Protein AF-A0A3P7XG92-F1 (afdb_monomer)

Organism: NCBI:txid31246

Secondary structure (DSSP, 8-state):
----SSTTSSSS--EE-TTSEEEETTEEEE-S----TT--EEEEEETTTTEEEEEETTEEEEEEEEPPHHHHTSPP------SS------SSSS--SSPPPTT---GGGS---PPBTTB-SEEEE-SSHHHHHHHHHHHHHHGGG--TT---EEEE-TTS-HHHHHHHHHT--SEEEE-HHHHHHHHHTTSS--TT--EEEESSHHHHHHTT-HHHHHHHHHHS-SB-TTS-B-EEEE--S-TT-HHHHHHHHHT--

Sequence (257 aa):
MNASHDVGTDSESFGFGGTGKMSHRRQFDSYGEAFGKGDTIGCFLDLDNGSISWSKNGKMFGKAYDIPAPLRSKGLFPSVCLKNAELRFNFGDSAFDFPPPNGWIATSSGSVYKSKPNAPLALIIEPSRELAEQTYEQIKKFKRYLKDPCPRECLLIGGANSKQQMDELHSGVDIVVATPGRLDDLISTQSLLLSNCRFFVLDECDGLLSAGYGDMVSRIHKQIPKATADGNRLQMIVCSATLHSMDVKRLAVSQAL

InterPro domains:
  IPR001870 B30.2/SPRY domain [PS50188] (1-96)
  IPR003877 SPRY domain [PF00622] (6-92)
  IPR003877 SPRY domain [SM00449] (1-95)
  IPR011545 DEAD/DEAH-box helicase domain [PF00270] (115-249)
  IPR013320 Concanavalin A-like lectin/glucanase domain superfamily [SSF49899] (7-105)
  IPR014001 Helicase superfamily 1/2, ATP-binding domain [PS51192] (116-257)
  IPR014001 Helicase superfamily 1/2, ATP-binding domain [SM00487] (60-254)
  IPR027417 P-loop containing nucleoside triphosphate hydrolase [G3DSA:3.40.50.300] (116-256)
  IPR027417 P-loop containing nucleoside triphosphate hydrolase [SSF52540] (115-245)
  IPR043136 B30.2/SPRY domain superfamily [G3DSA:2.60.120.920] (1-115)

Nearest PDB structures (foldseek):
  8tbx-assembly1_A  TM=9.717E-01  e=2.104E-17  Homo sapiens
  5gvr-assembly1_A  TM=9.116E-01  e=2.796E-12  Homo sapiens
  5gvs-assembly4_D  TM=8.486E-01  e=1.522E-11  Homo sapiens
  6l5m-assembly4_D  TM=8.190E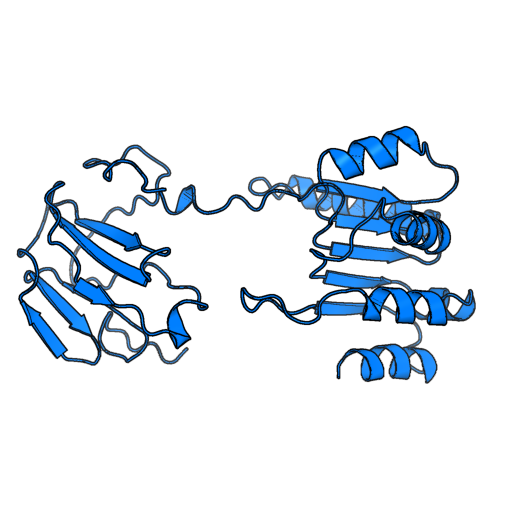-01  e=8.992E-10  Homo sapiens
  4w7s-assembly1_A  TM=8.682E-01  e=2.207E-08  Saccharomyces cerevisiae S288C

Structure (mmCIF, N/CA/C/O backbone):
data_AF-A0A3P7XG92-F1
#
_entry.id   AF-A0A3P7XG92-F1
#
loop_
_atom_site.group_PDB
_atom_site.id
_atom_site.type_symbol
_atom_site.label_atom_id
_atom_site.label_alt_id
_atom_site.label_comp_id
_atom_site.label_asym_id
_atom_site.label_entity_id
_atom_site.label_seq_id
_atom_site.pdbx_PDB_ins_code
_atom_site.Cartn_x
_atom_site.Cartn_y
_atom_site.Cartn_z
_atom_site.occupancy
_atom_site.B_iso_or_equiv
_atom_site.auth_seq_id
_atom_site.auth_comp_id
_atom_site.auth_asym_id
_atom_site.auth_atom_id
_atom_site.pdbx_PDB_model_num
ATOM 1 N N . MET A 1 1 ? 21.224 -10.433 0.009 1.00 37.56 1 MET A N 1
ATOM 2 C CA . MET A 1 1 ? 21.509 -10.208 -1.423 1.00 37.56 1 MET A CA 1
ATOM 3 C C . MET A 1 1 ? 22.942 -10.638 -1.681 1.00 37.56 1 MET A C 1
ATOM 5 O O . MET A 1 1 ? 23.840 -9.984 -1.175 1.00 37.56 1 MET A O 1
ATOM 9 N N . ASN A 1 2 ? 23.151 -11.744 -2.399 1.00 38.41 2 ASN A N 1
ATOM 10 C CA . ASN A 1 2 ? 24.471 -12.195 -2.864 1.00 38.41 2 ASN A CA 1
ATOM 11 C C . ASN A 1 2 ? 24.681 -11.726 -4.314 1.00 38.41 2 ASN A C 1
ATOM 13 O O . ASN A 1 2 ? 24.854 -12.545 -5.209 1.00 38.41 2 ASN A O 1
ATOM 17 N N . ALA A 1 3 ? 24.590 -10.419 -4.562 1.00 40.97 3 ALA A N 1
ATOM 18 C CA . ALA A 1 3 ? 24.830 -9.880 -5.896 1.00 40.97 3 ALA A CA 1
ATOM 19 C C . ALA A 1 3 ? 26.346 -9.767 -6.113 1.00 40.97 3 ALA A C 1
ATOM 21 O O . ALA A 1 3 ? 26.999 -8.911 -5.515 1.00 40.97 3 ALA A O 1
ATOM 22 N N . SER A 1 4 ? 26.921 -10.647 -6.937 1.00 49.28 4 SER A N 1
ATOM 23 C CA . SER A 1 4 ? 28.237 -10.392 -7.528 1.00 49.28 4 SER A CA 1
ATOM 24 C C . SER A 1 4 ? 28.135 -9.176 -8.447 1.00 49.28 4 SER A C 1
ATOM 26 O O . SER A 1 4 ? 27.092 -8.951 -9.054 1.00 49.28 4 SER A O 1
ATOM 28 N N . HIS A 1 5 ? 29.208 -8.397 -8.576 1.00 54.66 5 HIS A N 1
ATOM 29 C CA . HIS A 1 5 ? 29.274 -7.145 -9.349 1.00 54.66 5 HIS A CA 1
ATOM 30 C C . HIS A 1 5 ? 29.021 -7.278 -10.876 1.00 54.66 5 HIS A C 1
ATOM 32 O O . HIS A 1 5 ? 29.242 -6.324 -11.620 1.00 54.66 5 HIS A O 1
ATOM 38 N N . ASP A 1 6 ? 28.514 -8.422 -11.343 1.00 67.00 6 ASP A N 1
ATOM 39 C CA . ASP A 1 6 ? 28.297 -8.747 -12.748 1.00 67.00 6 ASP A CA 1
ATOM 40 C C . ASP A 1 6 ? 26.817 -9.077 -13.020 1.00 67.00 6 ASP A C 1
ATOM 42 O O . ASP A 1 6 ? 26.306 -10.133 -12.632 1.00 67.00 6 ASP A O 1
ATOM 46 N N . VAL A 1 7 ? 26.123 -8.185 -13.733 1.00 76.69 7 VAL A N 1
ATOM 47 C CA . VAL A 1 7 ? 24.720 -8.372 -14.146 1.00 76.69 7 VAL A CA 1
ATOM 48 C C . VAL A 1 7 ? 24.593 -9.589 -15.076 1.00 76.69 7 VAL A C 1
ATOM 50 O O . VAL A 1 7 ? 25.359 -9.753 -16.027 1.00 76.69 7 VAL A O 1
ATOM 53 N N . GLY A 1 8 ? 23.611 -10.452 -14.809 1.00 76.31 8 GLY A N 1
ATOM 54 C CA . GLY A 1 8 ? 23.339 -11.655 -15.599 1.00 76.31 8 GLY A CA 1
ATOM 55 C C . GLY A 1 8 ? 24.261 -12.841 -15.298 1.00 76.31 8 GLY A C 1
ATOM 56 O O . GLY A 1 8 ? 24.344 -13.773 -16.093 1.00 76.31 8 GLY A O 1
ATOM 57 N N . THR A 1 9 ? 24.998 -12.842 -14.184 1.00 80.44 9 THR A N 1
ATOM 58 C CA . THR A 1 9 ? 25.950 -13.931 -13.880 1.00 80.44 9 THR A CA 1
ATOM 59 C C . THR A 1 9 ? 25.488 -14.923 -12.818 1.00 80.44 9 THR A C 1
ATOM 61 O O . THR A 1 9 ? 26.072 -16.002 -12.716 1.00 80.44 9 THR A O 1
ATOM 64 N N . ASP A 1 10 ? 24.421 -14.621 -12.083 1.00 84.81 10 ASP A N 1
ATOM 65 C CA . ASP A 1 10 ? 23.821 -15.517 -11.093 1.00 84.81 10 ASP A CA 1
ATOM 66 C C . ASP A 1 10 ? 22.467 -16.083 -11.570 1.00 84.81 10 ASP A C 1
ATOM 68 O O . ASP A 1 10 ? 22.076 -15.936 -12.732 1.00 84.81 10 ASP A O 1
ATOM 72 N N . SER A 1 11 ? 21.777 -16.816 -10.691 1.00 84.50 11 SER A N 1
ATOM 73 C CA . SER A 1 11 ? 20.490 -17.455 -10.988 1.00 84.50 11 SER A CA 1
ATOM 74 C C . SER A 1 11 ? 19.271 -16.537 -10.874 1.00 84.50 11 SER A C 1
ATOM 76 O O . SER A 1 11 ? 18.182 -16.966 -11.253 1.00 84.50 11 SER A O 1
ATOM 78 N N . GLU A 1 12 ? 19.429 -15.325 -10.342 1.00 86.88 12 GLU A N 1
ATOM 79 C CA . GLU A 1 12 ? 18.366 -14.333 -10.130 1.00 86.88 12 GLU A CA 1
ATOM 80 C C . GLU A 1 12 ? 18.543 -13.074 -11.006 1.00 86.88 12 GLU A C 1
ATOM 82 O O . GLU A 1 12 ? 17.697 -12.183 -10.979 1.00 86.88 12 GLU A O 1
ATOM 87 N N . SER A 1 13 ? 19.605 -13.011 -11.814 1.00 88.06 13 SER A N 1
ATOM 88 C CA . SER A 1 13 ? 19.947 -11.880 -12.677 1.00 88.06 13 SER A CA 1
ATOM 89 C C . SER A 1 13 ? 19.923 -12.251 -14.163 1.00 88.06 13 SER A C 1
ATOM 91 O O . SER A 1 13 ? 20.392 -13.319 -14.562 1.00 88.06 13 SER A O 1
ATOM 93 N N . PHE A 1 14 ? 19.418 -11.339 -14.995 1.00 92.88 14 PHE A N 1
ATOM 94 C CA . PHE A 1 14 ? 19.332 -11.467 -16.453 1.00 92.88 14 PHE A CA 1
ATOM 95 C C . PHE A 1 14 ? 19.998 -10.250 -17.092 1.00 92.88 14 PHE A C 1
ATOM 97 O O . PHE A 1 14 ? 19.724 -9.121 -16.683 1.00 92.88 14 PHE A O 1
ATOM 104 N N . GLY A 1 15 ? 20.878 -10.463 -18.067 1.00 93.62 15 GLY A N 1
ATOM 105 C CA . GLY A 1 15 ? 21.682 -9.395 -18.651 1.00 93.62 15 GLY A CA 1
ATOM 106 C C . GLY A 1 15 ? 21.630 -9.354 -20.170 1.00 93.62 15 GLY A C 1
ATOM 107 O O . GLY A 1 15 ? 21.431 -10.363 -20.837 1.00 93.62 15 GLY A O 1
ATOM 108 N N . PHE A 1 16 ? 21.864 -8.165 -20.716 1.00 94.94 16 PHE A N 1
ATOM 109 C CA . PHE A 1 16 ? 22.160 -7.941 -22.126 1.00 94.94 16 PHE A CA 1
ATOM 110 C C . PHE A 1 16 ? 23.326 -6.955 -22.211 1.00 94.94 16 PHE A C 1
ATOM 112 O O . PHE A 1 16 ? 23.285 -5.879 -21.615 1.00 94.94 16 PHE A O 1
ATOM 119 N N . GLY A 1 17 ? 24.403 -7.357 -22.883 1.00 92.31 17 GLY A N 1
ATOM 120 C CA . GLY A 1 17 ? 25.670 -6.628 -22.902 1.00 92.31 17 GLY A CA 1
ATOM 121 C C . GLY A 1 17 ? 25.971 -5.961 -24.242 1.00 92.31 17 GLY A C 1
ATOM 122 O O . GLY A 1 17 ? 25.486 -6.390 -25.287 1.00 92.31 17 GLY A O 1
ATOM 123 N N . GLY A 1 18 ? 26.867 -4.965 -24.218 1.00 91.69 18 GLY A N 1
ATOM 124 C CA . GLY A 1 18 ? 27.280 -4.167 -25.389 1.00 91.69 18 GLY A CA 1
ATOM 125 C C . GLY A 1 18 ? 27.819 -4.960 -26.583 1.00 91.69 18 GLY A C 1
ATOM 126 O O . GLY A 1 18 ? 27.879 -4.443 -27.692 1.00 91.69 18 GLY A O 1
ATOM 127 N N . THR A 1 19 ? 28.175 -6.230 -26.387 1.00 93.06 19 THR A N 1
ATOM 128 C CA . THR A 1 19 ? 28.612 -7.148 -27.448 1.00 93.06 19 THR A CA 1
ATOM 129 C C . THR A 1 19 ? 27.457 -7.842 -28.180 1.00 93.06 19 THR A C 1
ATOM 131 O O . THR A 1 19 ? 27.713 -8.700 -29.021 1.00 93.06 19 THR A O 1
ATOM 134 N N . GLY A 1 20 ? 26.198 -7.506 -27.874 1.00 94.56 20 GLY A N 1
ATOM 135 C CA . GLY A 1 20 ? 25.012 -8.134 -28.472 1.00 94.56 20 GLY A CA 1
ATOM 136 C C . GLY A 1 20 ? 24.660 -9.496 -27.865 1.00 94.56 20 GLY A C 1
ATOM 137 O O . GLY A 1 20 ? 23.867 -10.251 -28.433 1.00 94.56 20 GLY A O 1
ATOM 138 N N . LYS A 1 21 ? 25.244 -9.822 -26.708 1.00 95.56 21 LYS A N 1
ATOM 139 C CA . LYS A 1 21 ? 25.028 -11.094 -26.014 1.00 95.56 21 LYS A CA 1
ATOM 140 C C . LYS A 1 21 ? 24.107 -10.935 -24.820 1.00 95.56 21 LYS A C 1
ATOM 142 O O . LYS A 1 21 ? 24.223 -9.963 -24.074 1.00 95.56 21 LYS A O 1
ATOM 147 N N . MET A 1 22 ? 23.244 -11.919 -24.621 1.00 94.56 22 MET A N 1
ATOM 148 C CA . MET A 1 22 ? 22.458 -12.061 -23.403 1.00 94.56 22 MET A CA 1
ATOM 149 C C . MET A 1 22 ? 23.246 -12.904 -22.383 1.00 94.56 22 MET A C 1
ATOM 151 O O . MET A 1 22 ? 23.960 -13.826 -22.780 1.00 94.56 22 MET A O 1
ATOM 155 N N . SER A 1 23 ? 23.169 -12.575 -21.091 1.00 93.06 23 SER A N 1
ATOM 156 C CA . SER A 1 23 ? 23.869 -13.273 -20.006 1.00 93.06 23 SER A CA 1
ATOM 157 C C . SER A 1 23 ? 22.942 -13.766 -18.890 1.00 93.06 23 SER A C 1
ATOM 159 O O . SER A 1 23 ? 22.134 -13.015 -18.343 1.00 93.06 23 SER A O 1
ATOM 161 N N . HIS A 1 24 ? 23.058 -15.047 -18.537 1.00 91.25 24 HIS A N 1
ATOM 162 C CA . HIS A 1 24 ? 22.404 -15.639 -17.363 1.00 91.25 24 HIS A CA 1
ATOM 163 C C . HIS A 1 24 ? 23.273 -16.775 -16.812 1.00 91.25 24 HIS A C 1
ATOM 165 O O . HIS A 1 24 ? 23.773 -17.587 -17.588 1.00 91.25 24 HIS A O 1
ATOM 171 N N . ARG A 1 25 ? 23.479 -16.870 -15.489 1.00 89.19 25 ARG A N 1
ATOM 172 C CA . ARG A 1 25 ? 24.275 -17.954 -14.858 1.00 89.19 25 ARG A CA 1
ATOM 173 C C . ARG A 1 25 ? 25.661 -18.170 -15.488 1.00 89.19 25 ARG A C 1
ATOM 175 O O . ARG A 1 25 ? 26.100 -19.306 -15.667 1.00 89.19 25 ARG A O 1
ATOM 182 N N . ARG A 1 26 ? 26.350 -17.077 -15.834 1.00 86.81 26 ARG A N 1
ATOM 183 C CA . ARG A 1 26 ? 27.667 -17.076 -16.513 1.00 86.81 26 ARG A CA 1
ATOM 184 C C . ARG A 1 26 ? 27.665 -17.7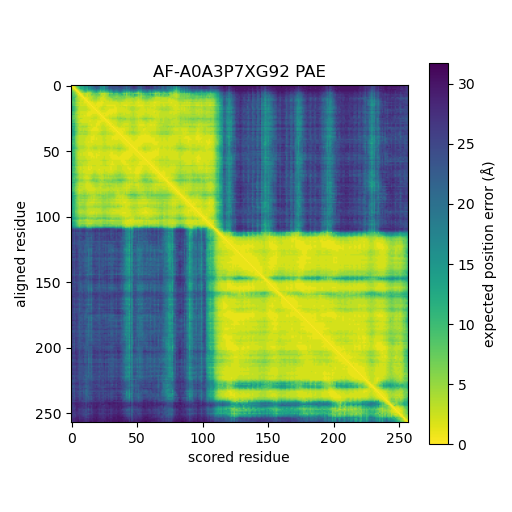18 -17.909 1.00 86.81 26 ARG A C 1
ATOM 186 O O . ARG A 1 26 ? 28.731 -18.044 -18.425 1.00 86.81 26 ARG A O 1
ATOM 193 N N . GLN A 1 27 ? 26.498 -17.892 -18.522 1.00 88.56 27 GLN A N 1
ATOM 194 C CA . GLN A 1 27 ? 26.352 -18.268 -19.928 1.00 88.56 27 GLN A CA 1
ATOM 195 C C . GLN A 1 27 ? 26.129 -17.009 -20.763 1.00 88.56 27 GLN A C 1
ATOM 197 O O . GLN A 1 27 ? 25.504 -16.065 -20.281 1.00 88.56 27 GLN A O 1
ATOM 202 N N . PHE A 1 28 ? 26.682 -16.984 -21.977 1.00 92.62 28 PHE A N 1
ATOM 203 C CA . PHE A 1 28 ? 26.692 -15.811 -22.852 1.00 92.62 28 PHE A CA 1
ATOM 204 C C . PHE A 1 28 ? 26.340 -16.210 -24.284 1.00 92.62 28 PHE A C 1
ATOM 206 O O . PHE A 1 28 ? 27.213 -16.650 -25.038 1.00 92.62 28 PHE A O 1
ATOM 213 N N . ASP A 1 29 ? 25.088 -15.985 -24.666 1.00 94.25 29 ASP A N 1
ATOM 214 C CA . ASP A 1 29 ? 24.547 -16.391 -25.961 1.00 94.25 29 ASP A CA 1
ATOM 215 C C . ASP A 1 29 ? 24.288 -15.185 -26.864 1.00 94.25 29 ASP A C 1
ATOM 217 O O . ASP A 1 29 ? 23.982 -14.083 -26.400 1.00 94.25 29 ASP A O 1
ATOM 221 N N . SER A 1 30 ? 24.430 -15.385 -28.174 1.00 96.19 30 SER A N 1
ATOM 222 C CA . SER A 1 30 ? 24.056 -14.377 -29.168 1.00 96.19 30 SER A CA 1
ATOM 223 C C . SER A 1 30 ? 22.546 -14.159 -29.154 1.00 96.19 30 SER A C 1
ATOM 225 O O . SER A 1 30 ? 21.783 -15.121 -29.195 1.00 96.19 30 SER A O 1
ATOM 227 N N . TYR A 1 31 ? 22.121 -12.897 -29.126 1.00 96.44 31 TYR A N 1
ATOM 228 C CA . TYR A 1 31 ? 20.703 -12.545 -29.038 1.00 96.44 31 TYR A CA 1
ATOM 229 C C . TYR A 1 31 ? 20.366 -11.300 -29.858 1.00 96.44 31 TYR A C 1
ATOM 231 O O . TYR A 1 31 ? 19.515 -11.347 -30.741 1.00 96.44 31 TYR A O 1
ATOM 239 N N . GLY A 1 32 ? 21.049 -10.192 -29.576 1.00 95.44 32 GLY A N 1
ATOM 240 C CA . GLY A 1 32 ? 20.798 -8.907 -30.215 1.00 95.44 32 GLY A CA 1
ATOM 241 C C . GLY A 1 32 ? 21.989 -8.437 -31.035 1.00 95.44 32 GLY A C 1
ATOM 242 O O . GLY A 1 32 ? 22.844 -9.210 -31.466 1.00 95.44 32 GLY A O 1
ATOM 243 N N . GLU A 1 33 ? 22.060 -7.127 -31.214 1.00 96.56 33 GLU A N 1
ATOM 244 C CA . GLU A 1 33 ? 23.162 -6.465 -31.904 1.00 96.56 33 GLU A CA 1
ATOM 245 C C . GLU A 1 33 ? 24.096 -5.786 -30.899 1.00 96.56 33 GLU A C 1
ATOM 247 O O . GLU A 1 33 ? 23.664 -5.330 -29.838 1.00 96.56 33 GLU A O 1
ATOM 252 N N . ALA A 1 34 ? 25.381 -5.687 -31.245 1.00 95.94 34 ALA A N 1
ATOM 253 C CA . ALA A 1 34 ? 26.325 -4.890 -30.473 1.00 95.94 34 ALA A CA 1
ATOM 254 C C . ALA A 1 34 ? 25.917 -3.407 -30.481 1.00 95.94 34 ALA A C 1
ATOM 256 O O . ALA A 1 34 ? 25.365 -2.906 -31.467 1.00 95.94 34 ALA A O 1
ATOM 257 N N . PHE A 1 35 ? 26.196 -2.697 -29.393 1.00 94.81 35 PHE A N 1
ATOM 258 C CA . PHE A 1 35 ? 25.817 -1.296 -29.222 1.00 94.81 35 PHE A CA 1
ATOM 259 C C . PHE A 1 35 ? 26.913 -0.487 -28.534 1.00 94.81 35 PHE A C 1
ATOM 261 O O . PHE A 1 35 ? 27.764 -1.028 -27.826 1.00 94.81 35 PHE A O 1
ATOM 268 N N . GLY A 1 36 ? 26.895 0.823 -28.767 1.00 92.50 36 GLY A N 1
ATOM 269 C CA . GLY A 1 36 ? 27.902 1.743 -28.255 1.00 92.50 36 GLY A CA 1
ATOM 270 C C . GLY A 1 36 ? 27.378 3.162 -28.079 1.00 92.50 36 GLY A C 1
ATOM 271 O O . GLY A 1 36 ? 26.194 3.394 -27.843 1.00 92.50 36 GLY A O 1
ATOM 272 N N . LYS A 1 37 ? 28.287 4.135 -28.159 1.00 93.06 37 LYS A N 1
ATOM 273 C CA . LYS A 1 37 ? 27.958 5.549 -27.957 1.00 93.06 37 LYS A CA 1
ATOM 274 C C . LYS A 1 37 ? 26.879 6.007 -28.946 1.00 93.06 37 LYS A C 1
ATOM 276 O O . LYS A 1 37 ? 27.074 5.905 -30.152 1.00 93.06 37 LYS A O 1
ATOM 281 N N . GLY A 1 38 ? 25.802 6.584 -28.417 1.00 92.88 38 GLY A N 1
ATOM 282 C CA . GLY A 1 38 ? 24.695 7.140 -29.200 1.00 92.88 38 GLY A CA 1
ATOM 283 C C . GLY A 1 38 ? 23.566 6.154 -29.498 1.00 92.88 38 GLY A C 1
ATOM 284 O O . GLY A 1 38 ? 22.529 6.586 -29.988 1.00 92.88 38 GLY A O 1
ATOM 285 N N . ASP A 1 39 ? 23.735 4.870 -29.178 1.00 96.38 39 ASP A N 1
ATOM 286 C CA . ASP A 1 39 ? 22.644 3.904 -29.251 1.00 96.38 39 ASP A CA 1
ATOM 287 C C . ASP A 1 39 ? 21.737 4.007 -28.017 1.00 96.38 39 ASP A C 1
ATOM 289 O O . ASP A 1 39 ? 22.213 4.120 -26.884 1.00 96.38 39 ASP A O 1
ATOM 293 N N . THR A 1 40 ? 20.430 3.883 -28.236 1.00 96.38 40 THR A N 1
ATOM 294 C CA . THR A 1 40 ? 19.428 3.780 -27.173 1.00 96.38 40 THR A CA 1
ATOM 295 C C . THR A 1 40 ? 18.961 2.338 -27.057 1.00 96.38 40 THR A C 1
ATOM 297 O O . THR A 1 40 ? 18.478 1.741 -28.024 1.00 96.38 40 THR A O 1
ATOM 300 N N . ILE A 1 41 ? 19.079 1.782 -25.852 1.00 96.62 41 ILE A N 1
ATOM 301 C CA . ILE A 1 41 ? 18.638 0.424 -25.536 1.00 96.62 41 ILE A CA 1
ATOM 302 C C . ILE A 1 41 ? 17.319 0.487 -24.773 1.00 96.62 41 ILE A C 1
ATOM 304 O O . ILE A 1 41 ? 17.253 1.049 -23.682 1.00 96.62 41 ILE A O 1
ATOM 308 N N . GLY A 1 42 ? 16.269 -0.098 -25.351 1.00 95.75 42 GLY A N 1
ATOM 309 C CA . GLY A 1 42 ? 14.998 -0.299 -24.656 1.00 95.75 42 GLY A CA 1
ATOM 310 C C . GLY A 1 42 ? 15.021 -1.611 -23.877 1.00 95.75 42 GLY A C 1
ATOM 311 O O . GLY A 1 42 ? 15.425 -2.633 -24.431 1.00 95.75 42 GLY A O 1
ATOM 312 N N . CYS A 1 43 ? 14.573 -1.587 -22.623 1.00 95.25 43 CYS A N 1
ATOM 313 C CA . CYS A 1 43 ? 14.482 -2.751 -21.740 1.00 95.25 43 CYS A CA 1
ATOM 314 C C . CYS A 1 43 ? 13.010 -3.037 -21.435 1.00 95.25 43 CYS A C 1
ATOM 316 O O . CYS A 1 43 ? 12.303 -2.153 -20.955 1.00 95.25 43 CYS A O 1
ATOM 318 N N . PHE A 1 44 ? 12.557 -4.262 -21.688 1.00 95.06 44 PHE A N 1
ATOM 319 C CA . PHE A 1 44 ? 11.145 -4.624 -21.632 1.00 95.06 44 PHE A CA 1
ATOM 320 C C . PHE A 1 44 ? 10.932 -5.800 -20.683 1.00 95.06 44 PHE A C 1
ATOM 322 O O . PHE A 1 44 ? 11.554 -6.855 -20.841 1.00 95.06 44 PHE A O 1
ATOM 329 N N . LEU A 1 45 ? 10.035 -5.612 -19.715 1.00 92.94 45 LEU A N 1
ATOM 330 C CA . LEU A 1 45 ? 9.602 -6.630 -18.762 1.00 92.94 45 LEU A CA 1
ATOM 331 C C . LEU A 1 45 ? 8.111 -6.914 -18.969 1.00 92.94 45 LEU A C 1
ATOM 333 O O . LEU A 1 45 ? 7.268 -6.110 -18.580 1.00 92.94 45 LEU A O 1
ATOM 337 N N . ASP A 1 46 ? 7.799 -8.042 -19.599 1.00 92.12 46 ASP A N 1
ATOM 338 C CA . ASP A 1 46 ? 6.429 -8.502 -19.815 1.00 92.12 46 ASP A CA 1
ATOM 339 C C . ASP A 1 46 ? 5.979 -9.308 -18.592 1.00 92.12 46 ASP A C 1
ATOM 341 O O . ASP A 1 46 ? 6.416 -10.445 -18.387 1.00 92.12 46 ASP A O 1
ATOM 345 N N . LEU A 1 47 ? 5.138 -8.702 -17.755 1.00 86.00 47 LEU A N 1
ATOM 346 C CA . LEU A 1 47 ? 4.620 -9.331 -16.539 1.00 86.00 47 LEU A CA 1
ATOM 347 C C . LEU A 1 47 ? 3.475 -10.314 -16.821 1.00 86.00 47 LEU A C 1
ATOM 349 O O . LEU A 1 47 ? 3.275 -11.230 -16.025 1.00 86.00 47 LEU A O 1
ATOM 353 N N . ASP A 1 48 ? 2.774 -10.167 -17.947 1.00 85.75 48 ASP A N 1
ATOM 354 C CA . ASP A 1 48 ? 1.647 -11.026 -18.319 1.00 85.75 48 ASP A CA 1
ATOM 355 C C . ASP A 1 48 ? 2.150 -12.397 -18.780 1.00 85.75 48 ASP A C 1
ATOM 357 O O . ASP A 1 48 ? 1.698 -13.443 -18.311 1.00 85.75 48 ASP A O 1
ATOM 361 N N . ASN A 1 49 ? 3.152 -12.396 -19.660 1.00 88.25 49 ASN A N 1
ATOM 362 C CA . ASN A 1 49 ? 3.766 -13.618 -20.175 1.00 88.25 49 ASN A CA 1
ATOM 363 C C . ASN A 1 49 ? 4.984 -14.061 -19.349 1.00 88.25 49 ASN A C 1
ATOM 365 O O . ASN A 1 49 ? 5.482 -15.177 -19.516 1.00 88.25 49 ASN A O 1
ATOM 369 N N . GLY A 1 50 ? 5.465 -13.203 -18.446 1.00 91.12 50 GLY A N 1
ATOM 370 C CA . GLY A 1 50 ? 6.643 -13.452 -17.625 1.00 91.12 50 GLY A CA 1
ATOM 371 C C . GLY A 1 50 ? 7.902 -13.572 -18.476 1.00 91.12 50 GLY A C 1
ATOM 372 O O . GLY A 1 50 ? 8.595 -14.584 -18.387 1.00 91.12 50 GLY A O 1
ATOM 373 N N . SER A 1 51 ? 8.190 -12.572 -19.311 1.00 95.00 51 SER A N 1
ATOM 374 C CA . SER A 1 51 ? 9.332 -12.593 -20.230 1.00 95.00 51 SER A CA 1
ATOM 375 C C . SER A 1 51 ? 10.133 -11.290 -20.232 1.00 95.00 51 SER A C 1
ATOM 377 O O . SER A 1 51 ? 9.636 -10.234 -19.844 1.00 95.00 51 SER A O 1
ATOM 379 N N . ILE A 1 52 ? 11.398 -11.372 -20.652 1.00 96.06 52 ILE A N 1
ATOM 380 C CA . ILE A 1 52 ? 12.303 -10.219 -20.756 1.00 96.06 52 ILE A CA 1
ATOM 381 C C . ILE A 1 52 ? 12.784 -10.095 -22.201 1.00 96.06 52 ILE A C 1
ATOM 383 O O . ILE A 1 52 ? 13.126 -11.097 -22.839 1.00 96.06 52 ILE A O 1
ATOM 387 N N . SER A 1 53 ? 12.821 -8.869 -22.719 1.00 96.88 53 SER A N 1
ATOM 388 C CA . SER A 1 53 ? 13.360 -8.563 -24.046 1.00 96.88 53 SER A CA 1
ATOM 389 C C . SER A 1 53 ? 14.033 -7.192 -24.098 1.00 96.88 53 SER A C 1
ATOM 391 O O . SER A 1 53 ? 13.842 -6.350 -23.219 1.00 96.88 53 SER A O 1
ATOM 393 N N . TRP A 1 54 ? 14.828 -6.971 -25.145 1.00 97.12 54 TRP A N 1
ATOM 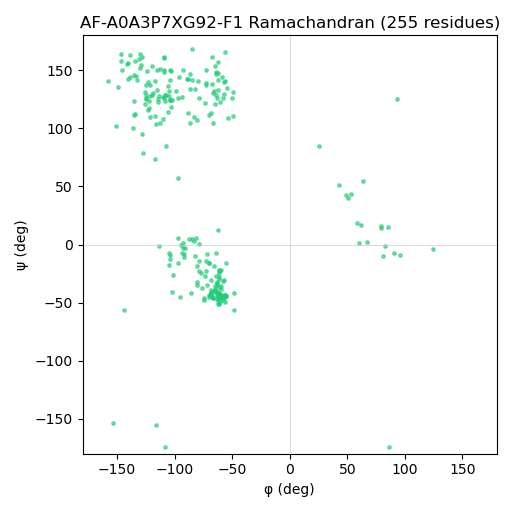394 C CA . TRP A 1 54 ? 15.479 -5.692 -25.418 1.00 97.12 54 TRP A CA 1
ATOM 395 C C . TRP A 1 54 ? 15.231 -5.211 -26.848 1.00 97.12 54 TRP A C 1
ATOM 397 O O . TRP A 1 54 ? 14.878 -5.979 -27.7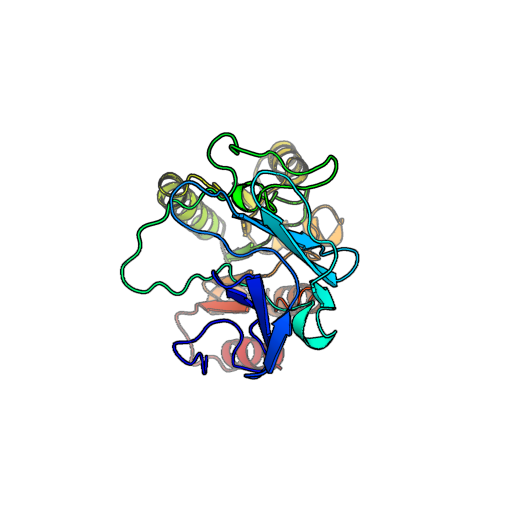49 1.00 97.12 54 TRP A O 1
ATOM 407 N N . SER A 1 55 ? 15.455 -3.915 -27.050 1.00 97.31 55 SER A N 1
ATOM 408 C CA . SER A 1 55 ? 15.521 -3.281 -28.366 1.00 97.31 55 SER A CA 1
ATOM 409 C C . SER A 1 55 ? 16.763 -2.413 -28.487 1.00 97.31 55 SER A C 1
ATOM 411 O O . SER A 1 55 ? 17.303 -1.954 -27.480 1.00 97.31 55 SER A O 1
ATOM 413 N N . LYS A 1 56 ? 17.165 -2.132 -29.723 1.00 97.69 56 LYS A N 1
ATOM 414 C CA . LYS A 1 56 ? 18.162 -1.112 -30.041 1.00 97.69 56 LYS A CA 1
ATOM 415 C C . LYS A 1 56 ? 17.570 -0.133 -31.037 1.00 97.69 56 LYS A C 1
ATOM 417 O O . LYS A 1 56 ? 17.107 -0.550 -32.095 1.00 97.69 56 LYS A O 1
ATOM 422 N N . ASN A 1 57 ? 17.592 1.155 -30.708 1.00 97.19 57 ASN A N 1
ATOM 423 C CA . ASN A 1 57 ? 17.098 2.231 -31.571 1.00 97.19 57 ASN A CA 1
ATOM 424 C C . ASN A 1 57 ? 15.687 1.938 -32.129 1.00 97.19 57 ASN A C 1
ATOM 426 O O . ASN A 1 57 ? 15.424 2.089 -33.321 1.00 97.19 57 ASN A O 1
ATOM 430 N N . GLY A 1 58 ? 14.797 1.417 -31.273 1.00 95.12 58 GLY A N 1
ATOM 431 C CA . GLY A 1 58 ? 13.419 1.046 -31.620 1.00 95.12 58 GLY A CA 1
ATOM 432 C C . GLY A 1 58 ? 13.245 -0.314 -32.311 1.00 95.12 58 GLY A C 1
ATOM 433 O O . GLY A 1 58 ? 12.120 -0.799 -32.419 1.00 95.12 58 GLY A O 1
ATOM 434 N N . LYS A 1 59 ? 14.323 -0.984 -32.739 1.00 96.19 59 LYS A N 1
ATOM 435 C CA . LYS A 1 59 ? 14.260 -2.337 -33.309 1.00 96.19 59 LYS A CA 1
ATOM 436 C C . LYS A 1 59 ? 14.236 -3.384 -32.195 1.00 96.19 59 LYS A C 1
ATOM 438 O O . LYS A 1 59 ? 15.244 -3.604 -31.524 1.00 96.19 59 LYS A O 1
ATOM 443 N N . MET A 1 60 ? 13.092 -4.040 -32.012 1.00 95.56 60 MET A N 1
ATOM 444 C CA . MET A 1 60 ? 12.928 -5.153 -31.069 1.00 95.56 60 MET A CA 1
ATOM 445 C C . MET A 1 60 ? 13.729 -6.387 -31.503 1.00 95.56 60 MET A C 1
ATOM 447 O O . MET A 1 60 ? 13.692 -6.767 -32.672 1.00 95.56 60 MET A O 1
ATOM 451 N N . PHE A 1 61 ? 14.385 -7.058 -30.553 1.00 96.00 61 PHE A N 1
ATOM 452 C CA . PHE A 1 61 ? 15.105 -8.315 -30.806 1.00 96.00 61 PHE A CA 1
ATOM 453 C C . PHE A 1 61 ? 14.257 -9.579 -30.576 1.00 96.00 61 PHE A C 1
ATOM 455 O O . PHE A 1 61 ? 14.681 -10.678 -30.917 1.00 96.00 61 PHE A O 1
ATOM 462 N N . GLY A 1 62 ? 13.048 -9.442 -30.022 1.00 93.88 62 GLY A N 1
ATOM 463 C CA . GLY A 1 62 ? 12.213 -10.574 -29.601 1.00 93.88 62 GLY A CA 1
ATOM 464 C C . GLY A 1 62 ? 12.535 -11.041 -28.179 1.00 93.88 62 GLY A C 1
ATOM 465 O O . GLY A 1 62 ? 13.301 -10.398 -27.469 1.00 93.88 62 GLY A O 1
ATOM 466 N N . LYS A 1 63 ? 11.925 -12.135 -27.717 1.00 96.25 63 LYS A N 1
ATOM 467 C CA . LYS A 1 63 ? 12.099 -12.631 -26.340 1.00 96.25 63 LYS A CA 1
ATOM 468 C C . LYS A 1 63 ? 13.533 -13.124 -26.092 1.00 96.25 63 LYS A C 1
ATOM 470 O O . LYS A 1 63 ? 14.025 -13.943 -26.859 1.00 96.25 63 LYS A O 1
ATOM 475 N N . ALA A 1 64 ? 14.158 -12.673 -25.004 1.00 96.12 64 ALA A N 1
ATOM 476 C CA . ALA A 1 64 ? 15.454 -13.174 -24.534 1.00 96.12 64 ALA A CA 1
ATOM 477 C C . ALA A 1 64 ? 15.299 -14.262 -23.464 1.00 96.12 64 ALA A C 1
ATOM 479 O O . ALA A 1 64 ? 15.954 -15.299 -23.521 1.00 96.12 64 ALA A O 1
ATOM 480 N N . TYR A 1 65 ? 14.413 -14.028 -22.490 1.00 95.25 65 TYR A N 1
ATOM 481 C CA . TYR A 1 65 ? 14.251 -14.899 -21.326 1.00 95.25 65 TYR A CA 1
ATOM 482 C C . TYR A 1 65 ? 12.788 -15.169 -21.009 1.00 95.25 65 TYR A C 1
ATOM 484 O O . TYR A 1 65 ? 11.947 -14.277 -21.122 1.00 95.25 65 TYR A O 1
ATOM 492 N N . ASP A 1 66 ? 12.525 -16.376 -20.516 1.00 94.56 66 ASP A N 1
ATOM 493 C CA . ASP A 1 66 ? 11.348 -16.687 -19.711 1.00 94.56 66 ASP A CA 1
ATOM 494 C C . ASP A 1 66 ? 11.711 -16.545 -18.229 1.00 94.56 66 ASP A C 1
ATOM 496 O O . ASP A 1 66 ? 12.680 -17.139 -17.750 1.00 94.56 66 ASP A O 1
ATOM 500 N N . ILE A 1 67 ? 10.931 -15.763 -17.487 1.00 91.62 67 ILE A N 1
ATOM 501 C CA . ILE A 1 67 ? 11.132 -15.544 -16.056 1.00 91.62 67 ILE A CA 1
ATOM 502 C C . ILE A 1 67 ? 10.700 -16.816 -15.316 1.00 91.62 67 ILE A C 1
ATOM 504 O O . ILE A 1 67 ? 9.534 -17.228 -15.428 1.00 91.62 67 ILE A O 1
ATOM 508 N N . PRO A 1 68 ? 11.594 -17.444 -14.531 1.00 88.69 68 PRO A N 1
ATOM 509 C CA . PRO A 1 68 ? 11.256 -18.607 -13.723 1.00 88.69 68 PRO A CA 1
ATOM 510 C C . PRO A 1 68 ? 10.110 -18.301 -12.759 1.00 88.69 68 PRO A C 1
ATOM 512 O O . PRO A 1 68 ? 10.096 -17.241 -12.135 1.00 88.69 68 PRO A O 1
ATOM 515 N N . ALA A 1 69 ? 9.184 -19.247 -12.576 1.00 86.62 69 ALA A N 1
ATOM 516 C CA . ALA A 1 69 ? 8.013 -19.065 -11.710 1.00 86.62 69 ALA A CA 1
ATOM 517 C C . ALA A 1 69 ? 8.338 -18.499 -10.305 1.00 86.62 69 ALA A C 1
ATOM 519 O O . ALA A 1 69 ? 7.650 -17.566 -9.895 1.00 86.62 69 ALA A O 1
ATOM 520 N N . PRO A 1 70 ? 9.411 -18.934 -9.603 1.00 85.56 70 PRO A N 1
ATOM 521 C CA . PRO A 1 70 ? 9.763 -18.376 -8.291 1.00 85.56 70 PRO A CA 1
ATOM 522 C C . PRO A 1 70 ? 10.194 -16.902 -8.299 1.00 85.56 70 PRO A C 1
ATOM 524 O O . PRO A 1 70 ? 10.234 -16.281 -7.241 1.00 85.56 70 PRO A O 1
ATOM 527 N N . LEU A 1 71 ? 10.573 -16.356 -9.459 1.00 82.75 71 LEU A N 1
ATOM 528 C CA . LEU A 1 71 ? 10.986 -14.959 -9.614 1.00 82.75 71 LEU A CA 1
ATOM 529 C C . LEU A 1 71 ? 9.848 -14.062 -10.109 1.00 82.75 71 LEU A C 1
ATOM 531 O O . LEU A 1 71 ? 9.941 -12.852 -9.948 1.00 82.75 71 LEU A O 1
ATOM 535 N N . ARG A 1 72 ? 8.757 -14.625 -10.649 1.00 82.81 72 ARG A N 1
ATOM 536 C CA . ARG A 1 72 ? 7.610 -13.843 -11.152 1.00 82.81 72 ARG A CA 1
ATOM 537 C C . ARG A 1 72 ? 6.891 -13.057 -10.057 1.00 82.81 72 ARG A C 1
ATOM 539 O O . ARG A 1 72 ? 6.292 -12.031 -10.342 1.00 82.81 72 ARG A O 1
ATOM 546 N N . SER A 1 73 ? 6.962 -13.532 -8.815 1.00 74.75 73 SER A N 1
ATOM 547 C CA . SER A 1 73 ? 6.404 -12.860 -7.637 1.00 74.75 73 SER A CA 1
ATOM 548 C C . SER A 1 73 ? 7.441 -12.045 -6.855 1.00 74.75 73 SER A C 1
ATOM 550 O O . SER A 1 73 ? 7.143 -11.577 -5.759 1.00 74.75 73 SER A O 1
ATOM 552 N N . LYS A 1 74 ? 8.679 -11.926 -7.352 1.00 78.31 74 LYS A N 1
ATOM 553 C CA . LYS A 1 74 ? 9.728 -11.114 -6.726 1.00 78.31 74 LYS A CA 1
ATOM 554 C C . LYS A 1 74 ? 9.903 -9.812 -7.501 1.00 78.31 74 LYS A C 1
ATOM 556 O O . LYS A 1 74 ? 9.739 -9.774 -8.716 1.00 78.31 74 LYS A O 1
ATOM 561 N N . GLY A 1 75 ? 10.298 -8.755 -6.796 1.00 77.69 75 GLY A N 1
ATOM 562 C CA . GLY A 1 75 ? 10.727 -7.520 -7.444 1.00 77.69 75 GLY A CA 1
ATOM 563 C C . GLY A 1 75 ? 11.984 -7.761 -8.282 1.00 77.69 75 GLY A C 1
ATOM 564 O O . GLY A 1 75 ? 12.980 -8.273 -7.769 1.00 77.69 75 GLY A O 1
ATOM 565 N N . LEU A 1 76 ? 11.932 -7.384 -9.559 1.00 83.12 76 LEU A N 1
ATOM 566 C CA . LEU A 1 76 ? 13.100 -7.297 -10.430 1.00 83.12 76 LEU A CA 1
ATOM 567 C C . LEU A 1 76 ? 13.547 -5.839 -10.498 1.00 83.12 76 LEU A C 1
ATOM 569 O O . LEU A 1 76 ? 12.729 -4.944 -10.704 1.00 83.12 76 LEU A O 1
ATOM 573 N N . PHE A 1 77 ? 14.845 -5.603 -10.326 1.00 82.88 77 PHE A N 1
ATOM 574 C CA . PHE A 1 77 ? 15.398 -4.256 -10.254 1.00 82.88 77 PHE A CA 1
ATOM 575 C C . PHE A 1 77 ? 16.190 -3.939 -11.525 1.00 82.88 77 PHE A C 1
ATOM 577 O O . PHE A 1 77 ? 17.134 -4.674 -11.844 1.00 82.88 77 PHE A O 1
ATOM 584 N N . PRO A 1 78 ? 15.859 -2.852 -12.248 1.00 84.25 78 PRO A N 1
ATOM 585 C CA . PRO A 1 78 ? 16.662 -2.420 -13.381 1.00 84.25 78 PRO A CA 1
ATOM 586 C C . PRO A 1 78 ? 18.077 -2.098 -12.894 1.00 84.25 78 PRO A C 1
ATOM 588 O O . PRO A 1 78 ? 18.268 -1.289 -11.990 1.00 84.25 78 PRO A O 1
ATOM 591 N N . SER A 1 79 ? 19.066 -2.769 -13.478 1.00 86.12 79 SER A N 1
ATOM 592 C CA . SER A 1 79 ? 20.464 -2.695 -13.053 1.00 86.12 79 SER A CA 1
ATOM 593 C C . SER A 1 79 ? 21.365 -2.502 -14.264 1.00 86.12 79 SER A C 1
ATOM 595 O O . SER A 1 79 ? 21.108 -3.063 -15.328 1.00 86.12 79 SER A O 1
ATOM 597 N N . VAL A 1 80 ? 22.447 -1.743 -14.096 1.00 85.50 80 VAL A N 1
ATOM 598 C CA . VAL A 1 80 ? 23.475 -1.571 -15.124 1.00 85.50 80 VAL A CA 1
ATOM 599 C C . VAL A 1 80 ? 24.857 -1.757 -14.518 1.00 85.50 80 VAL A C 1
ATOM 601 O O . VAL A 1 80 ? 25.119 -1.317 -13.401 1.00 85.50 80 VAL A O 1
ATOM 604 N N . CYS A 1 81 ? 25.746 -2.394 -15.271 1.00 86.00 81 CYS A N 1
ATOM 605 C CA . CYS A 1 81 ? 27.166 -2.457 -14.959 1.00 86.00 81 CYS A CA 1
ATOM 606 C C . CYS A 1 81 ? 27.934 -1.788 -16.101 1.00 86.00 81 CYS A C 1
ATOM 608 O O . CYS A 1 81 ? 27.677 -2.073 -17.272 1.00 86.00 81 CYS A O 1
ATOM 610 N N . LEU A 1 82 ? 28.843 -0.872 -15.761 1.00 82.81 82 LEU A N 1
ATOM 611 C CA . LEU A 1 82 ? 29.595 -0.074 -16.725 1.00 82.81 82 LEU A CA 1
ATOM 612 C C . LEU A 1 82 ? 31.090 -0.222 -16.529 1.00 82.81 82 LEU A C 1
ATOM 614 O O . LEU A 1 82 ? 31.589 -0.351 -15.414 1.00 82.81 82 LEU A O 1
ATOM 618 N N . LYS A 1 83 ? 31.808 -0.104 -17.642 1.00 81.00 83 LYS A N 1
ATOM 619 C CA . LYS A 1 83 ? 33.259 0.009 -17.670 1.00 81.00 83 LYS A CA 1
ATOM 620 C C . LYS A 1 83 ? 33.636 1.119 -18.642 1.00 81.00 83 LYS A C 1
ATOM 622 O O . LYS A 1 83 ? 33.450 0.958 -19.842 1.00 81.00 83 LYS A O 1
ATOM 627 N N . ASN A 1 84 ? 34.160 2.227 -18.114 1.00 81.94 84 ASN A N 1
ATOM 628 C CA . ASN A 1 84 ? 34.590 3.403 -18.886 1.00 81.94 84 ASN A CA 1
ATOM 629 C C . ASN A 1 84 ? 33.502 3.963 -19.827 1.00 81.94 84 ASN A C 1
ATOM 631 O O . ASN A 1 84 ? 33.781 4.277 -20.982 1.00 81.94 84 ASN A O 1
ATOM 635 N N . ALA A 1 85 ? 32.260 4.054 -19.347 1.00 83.69 85 ALA A N 1
ATOM 636 C CA . ALA A 1 85 ? 31.121 4.532 -20.124 1.00 83.69 85 ALA A CA 1
ATOM 637 C C . ALA A 1 85 ? 30.195 5.401 -19.267 1.00 83.69 85 ALA A C 1
ATOM 639 O O . ALA A 1 85 ? 30.133 5.237 -18.049 1.00 83.69 85 ALA A O 1
ATOM 640 N N . GLU A 1 86 ? 29.449 6.281 -19.928 1.00 84.12 86 GLU A N 1
ATOM 641 C CA . GLU A 1 86 ? 28.375 7.082 -19.345 1.00 84.12 86 GLU A CA 1
ATOM 642 C C . GLU A 1 86 ? 27.048 6.685 -19.986 1.00 84.12 86 GLU A C 1
ATOM 644 O O . GLU A 1 86 ? 27.000 6.284 -21.151 1.00 84.12 86 GLU A O 1
ATOM 649 N N . LEU A 1 87 ? 25.963 6.815 -19.228 1.00 88.00 87 LEU A N 1
ATOM 650 C CA . LEU A 1 87 ? 24.614 6.582 -19.721 1.00 88.00 87 LEU A CA 1
ATOM 651 C C . LEU A 1 87 ? 23.617 7.505 -19.045 1.00 88.00 87 LEU A C 1
ATOM 653 O O . LEU A 1 87 ? 23.819 7.963 -17.920 1.00 88.00 87 LEU A O 1
ATOM 657 N N . ARG A 1 88 ? 22.496 7.698 -19.729 1.00 88.81 88 ARG A N 1
ATOM 658 C CA . ARG A 1 88 ? 21.303 8.336 -19.193 1.00 88.81 88 ARG A CA 1
ATOM 659 C C . ARG A 1 88 ? 20.222 7.276 -19.030 1.00 88.81 88 ARG A C 1
ATOM 661 O O . ARG A 1 88 ? 19.880 6.592 -19.990 1.00 88.81 88 ARG A O 1
ATOM 668 N N . PHE A 1 89 ? 19.660 7.182 -17.831 1.00 89.00 89 PHE A N 1
ATOM 669 C CA . PHE A 1 89 ? 18.434 6.429 -17.608 1.00 89.00 89 PHE A CA 1
ATOM 670 C C . PHE A 1 89 ? 17.218 7.292 -17.926 1.00 89.00 89 PHE A C 1
ATOM 672 O O . PHE A 1 89 ? 17.182 8.481 -17.610 1.00 89.00 89 PHE A O 1
ATOM 679 N N . ASN A 1 90 ? 16.207 6.673 -18.520 1.00 91.81 90 ASN A N 1
ATOM 680 C CA . ASN A 1 90 ? 14.871 7.231 -18.602 1.00 91.81 90 ASN A CA 1
ATOM 681 C C . ASN A 1 90 ? 13.895 6.119 -18.228 1.00 91.81 90 ASN A C 1
ATOM 683 O O . ASN A 1 90 ? 13.783 5.136 -18.954 1.00 91.81 90 ASN A O 1
ATOM 687 N N . PHE A 1 91 ? 13.228 6.256 -17.085 1.00 88.62 91 PHE A N 1
ATOM 688 C CA . PHE A 1 91 ? 12.220 5.299 -16.629 1.00 88.62 91 PHE A CA 1
ATOM 689 C C . PHE A 1 91 ? 10.801 5.692 -17.058 1.00 88.62 91 PHE A C 1
ATOM 691 O O . PHE A 1 91 ? 9.865 4.960 -16.749 1.00 88.62 91 PHE A O 1
ATOM 698 N N . GLY A 1 92 ? 10.646 6.798 -17.797 1.00 88.56 92 GLY A N 1
ATOM 699 C CA . GLY A 1 92 ? 9.359 7.360 -18.220 1.00 88.56 92 GLY A CA 1
ATOM 700 C C . GLY A 1 92 ? 9.137 8.815 -17.811 1.00 88.56 92 GLY A C 1
ATOM 701 O O . GLY A 1 92 ? 8.130 9.398 -18.193 1.00 88.56 92 GLY A O 1
ATOM 702 N N . ASP A 1 93 ? 10.068 9.418 -17.065 1.00 82.88 93 ASP A N 1
ATOM 703 C CA . ASP A 1 93 ? 9.946 10.798 -16.558 1.00 82.88 93 ASP A CA 1
ATOM 704 C C . ASP A 1 93 ? 10.114 11.861 -17.657 1.00 82.88 93 ASP A C 1
ATOM 706 O O . ASP A 1 93 ? 9.796 13.035 -17.476 1.00 82.88 93 ASP A O 1
ATOM 710 N N . SER A 1 94 ? 10.626 11.452 -18.817 1.00 88.62 94 SER A N 1
ATOM 711 C CA . SER A 1 94 ? 10.722 12.261 -20.032 1.00 88.62 94 SER A CA 1
ATOM 712 C C . SER A 1 94 ? 10.349 11.411 -21.247 1.00 88.62 94 SER A C 1
ATOM 714 O O . SER A 1 94 ? 10.364 10.181 -21.169 1.00 88.62 94 SER A O 1
ATOM 716 N N . ALA A 1 95 ? 10.040 12.041 -22.383 1.00 91.88 95 ALA A N 1
ATOM 717 C CA . ALA A 1 95 ? 9.761 11.306 -23.616 1.00 91.88 95 ALA A CA 1
ATOM 718 C C . ALA A 1 95 ? 10.922 10.355 -23.970 1.00 91.88 95 ALA A C 1
ATOM 720 O O . ALA A 1 95 ? 12.095 10.727 -23.883 1.00 91.88 95 ALA A O 1
ATOM 721 N N . PHE A 1 96 ? 10.592 9.117 -24.340 1.00 93.56 96 PHE A N 1
ATOM 722 C CA . PHE A 1 96 ? 11.572 8.151 -24.830 1.00 93.56 96 PHE A CA 1
ATOM 723 C C . PHE A 1 96 ? 12.020 8.523 -26.244 1.00 93.56 96 PHE A C 1
ATOM 725 O O . PHE A 1 96 ? 11.177 8.841 -27.080 1.00 93.56 96 PHE A O 1
ATOM 732 N N . ASP A 1 97 ? 13.319 8.400 -26.529 1.00 94.44 97 ASP A N 1
ATOM 733 C CA . ASP A 1 97 ? 13.848 8.582 -27.892 1.00 94.44 97 ASP A CA 1
ATOM 734 C C . ASP A 1 97 ? 13.216 7.577 -28.870 1.00 94.44 97 ASP A C 1
ATOM 736 O O . ASP A 1 97 ? 12.920 7.905 -30.016 1.00 94.44 97 ASP A O 1
ATOM 740 N N . PHE A 1 98 ? 12.959 6.357 -28.382 1.00 96.00 98 PHE A N 1
ATOM 741 C CA . PHE A 1 98 ? 12.241 5.298 -29.087 1.00 96.00 98 PHE A CA 1
ATOM 742 C C . PHE A 1 98 ? 11.113 4.778 -28.187 1.00 96.00 98 PHE A C 1
ATOM 744 O O . PHE A 1 98 ? 11.366 3.942 -27.315 1.00 96.00 98 PHE A O 1
ATOM 751 N N . PRO A 1 99 ? 9.882 5.298 -28.340 1.00 92.69 99 PRO A N 1
ATOM 752 C CA . PRO A 1 99 ? 8.744 4.870 -27.538 1.00 92.69 99 PRO A CA 1
ATOM 753 C C . PRO A 1 99 ? 8.462 3.371 -27.697 1.00 92.69 99 PRO A C 1
ATOM 755 O O . PRO A 1 99 ? 8.622 2.831 -28.797 1.00 92.69 99 PRO A O 1
ATOM 758 N N . PRO A 1 100 ? 8.031 2.685 -26.625 1.00 89.62 100 PRO A N 1
ATOM 759 C CA . PRO A 1 100 ? 7.670 1.282 -26.723 1.00 89.62 100 PRO A CA 1
ATOM 760 C C . PRO A 1 100 ? 6.399 1.105 -27.579 1.00 89.62 100 PRO A C 1
ATOM 762 O O . PRO A 1 100 ? 5.634 2.059 -27.756 1.00 89.62 100 PRO A O 1
ATOM 765 N N . PRO A 1 101 ? 6.132 -0.108 -28.099 1.00 87.38 101 PRO A N 1
ATOM 766 C CA . PRO A 1 101 ? 4.872 -0.407 -28.775 1.00 87.38 101 PRO A CA 1
ATOM 767 C C . PRO A 1 101 ? 3.642 -0.130 -27.892 1.00 87.38 101 PRO A C 1
ATOM 769 O O . PRO A 1 101 ? 3.737 -0.006 -26.669 1.00 87.38 101 PRO A O 1
ATOM 772 N N . ASN A 1 102 ? 2.457 -0.093 -28.502 1.00 85.06 102 ASN A N 1
ATOM 773 C CA . ASN A 1 102 ? 1.204 0.044 -27.756 1.00 85.06 102 ASN A CA 1
ATOM 774 C C . ASN A 1 102 ? 1.049 -1.075 -26.709 1.00 85.06 102 ASN A C 1
ATOM 776 O O . ASN A 1 102 ? 1.364 -2.231 -26.985 1.00 85.06 102 ASN A O 1
ATOM 780 N N . GLY A 1 103 ? 0.526 -0.727 -25.531 1.00 83.94 103 GLY A N 1
ATOM 781 C CA . GLY A 1 103 ? 0.290 -1.663 -24.423 1.00 83.94 103 GLY A CA 1
ATOM 782 C C . GLY A 1 103 ? 1.406 -1.717 -23.375 1.00 83.94 103 GLY A C 1
ATOM 783 O O . GLY A 1 103 ? 1.201 -2.291 -22.311 1.00 83.94 103 GLY A O 1
ATOM 784 N N . TRP A 1 104 ? 2.550 -1.078 -23.622 1.00 88.00 104 TRP A N 1
ATOM 785 C CA . TRP A 1 104 ? 3.633 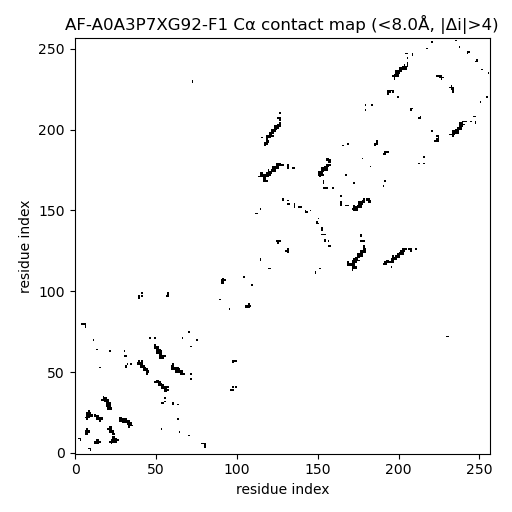-0.974 -22.645 1.00 88.00 104 TRP A CA 1
ATOM 786 C C . TRP A 1 104 ? 3.474 0.251 -21.743 1.00 88.00 104 TRP A C 1
ATOM 788 O O . TRP A 1 104 ? 3.091 1.330 -22.194 1.00 88.00 104 TRP A O 1
ATOM 798 N N . ILE A 1 105 ? 3.815 0.086 -20.466 1.00 86.56 105 ILE A N 1
ATOM 799 C CA . ILE A 1 105 ? 3.770 1.143 -19.452 1.00 86.56 105 ILE A CA 1
ATOM 800 C C . ILE A 1 105 ? 5.199 1.415 -18.984 1.00 86.56 105 ILE A C 1
ATOM 802 O O . ILE A 1 105 ? 5.957 0.488 -18.700 1.00 86.56 105 ILE A O 1
ATOM 806 N N . ALA A 1 106 ? 5.575 2.691 -18.916 1.00 88.25 106 ALA A N 1
ATOM 807 C CA . ALA A 1 106 ? 6.885 3.096 -18.425 1.00 88.25 106 ALA A CA 1
ATOM 808 C C . ALA A 1 106 ? 7.059 2.720 -16.944 1.00 88.25 106 ALA A C 1
ATOM 810 O O . ALA A 1 106 ? 6.101 2.776 -16.176 1.00 88.25 106 ALA A O 1
ATOM 811 N N . THR A 1 107 ? 8.273 2.377 -16.511 1.00 82.00 107 THR A N 1
ATOM 812 C CA . THR A 1 107 ? 8.527 1.968 -15.120 1.00 82.00 107 THR A CA 1
ATOM 813 C C . THR A 1 107 ? 8.153 3.055 -14.111 1.00 82.00 107 THR A C 1
ATOM 815 O O . THR A 1 107 ? 7.573 2.731 -13.081 1.00 82.00 107 THR A O 1
ATOM 818 N N . SER A 1 108 ? 8.396 4.335 -14.413 1.00 75.75 108 SER A N 1
ATOM 819 C CA . SER A 1 108 ? 7.964 5.449 -13.555 1.00 75.75 108 SER A CA 1
ATOM 820 C C . SER A 1 108 ? 6.448 5.663 -13.560 1.00 75.75 108 SER A C 1
ATOM 822 O O . SER A 1 108 ? 5.900 6.293 -12.665 1.00 75.75 108 SER A O 1
ATOM 824 N N . SER A 1 109 ? 5.746 5.082 -14.536 1.00 69.62 109 SER A N 1
ATOM 825 C CA . SER A 1 109 ? 4.283 4.985 -14.567 1.00 69.62 109 SER A CA 1
ATOM 826 C C . SER A 1 109 ? 3.756 3.692 -13.912 1.00 69.62 109 SER A C 1
ATOM 828 O O . SER A 1 109 ? 2.541 3.494 -13.834 1.00 69.62 109 SER A O 1
ATOM 830 N N . GLY A 1 110 ? 4.647 2.802 -13.451 1.00 55.34 110 GLY A N 1
ATOM 831 C CA . GLY A 1 110 ? 4.336 1.518 -12.823 1.00 55.34 110 GLY A CA 1
ATOM 832 C C . GLY A 1 110 ? 3.712 1.695 -11.440 1.00 55.34 110 GLY A C 1
ATOM 833 O O . GLY A 1 110 ? 4.364 2.166 -10.517 1.00 55.34 110 GLY A O 1
ATOM 834 N N . SER A 1 111 ? 2.426 1.338 -11.345 1.00 49.91 111 SER A N 1
ATOM 835 C CA . SER A 1 111 ? 1.513 1.474 -10.200 1.00 49.91 111 SER A CA 1
ATOM 836 C C . SER A 1 111 ? 1.869 2.591 -9.216 1.00 49.91 111 SER A C 1
ATOM 838 O O . SER A 1 111 ? 2.411 2.343 -8.137 1.00 49.91 111 SER A O 1
ATOM 840 N N . VAL A 1 112 ? 1.426 3.811 -9.529 1.00 52.53 112 VAL A N 1
ATOM 841 C CA . VAL A 1 112 ? 1.042 4.756 -8.474 1.00 52.53 112 VAL A CA 1
ATOM 842 C C . VAL A 1 112 ? 0.117 3.974 -7.547 1.00 52.53 112 VAL A C 1
ATOM 844 O O . VAL A 1 112 ? -0.965 3.557 -7.972 1.00 52.53 112 VAL A O 1
ATOM 847 N N . TYR A 1 113 ? 0.571 3.677 -6.330 1.00 60.09 113 TYR A N 1
ATOM 848 C CA . TYR A 1 113 ? -0.278 3.071 -5.317 1.00 60.09 113 TYR A CA 1
ATOM 849 C C . TYR A 1 113 ? -1.511 3.976 -5.191 1.00 60.09 113 TYR A C 1
ATOM 851 O O . TYR A 1 113 ? -1.417 5.133 -4.782 1.00 60.09 113 TYR A O 1
ATOM 859 N N . LYS A 1 114 ? -2.655 3.481 -5.673 1.00 66.88 114 LYS A N 1
ATOM 860 C CA . LYS A 1 114 ? -3.932 4.184 -5.591 1.00 66.88 114 LYS A CA 1
ATOM 861 C C . LYS A 1 114 ? -4.678 3.646 -4.390 1.00 66.88 114 LYS A C 1
ATOM 863 O O . LYS A 1 114 ? -4.904 2.438 -4.293 1.00 66.88 114 LYS A O 1
ATOM 868 N N . SER A 1 115 ? -5.094 4.558 -3.520 1.00 79.19 115 SER A N 1
ATOM 869 C CA . SER A 1 115 ? -5.984 4.264 -2.406 1.00 79.19 115 SER A CA 1
ATOM 870 C C . SER A 1 115 ? -7.200 3.500 -2.919 1.00 79.19 115 SER A C 1
ATOM 872 O O . SER A 1 115 ? -7.874 3.941 -3.857 1.00 79.19 115 SER A O 1
ATOM 874 N N . LYS A 1 116 ? -7.483 2.343 -2.324 1.00 84.69 116 LYS A N 1
ATOM 875 C CA . LYS A 1 116 ? -8.683 1.581 -2.663 1.00 84.69 116 LYS A CA 1
ATOM 876 C C . LYS A 1 116 ? -9.872 2.166 -1.895 1.00 84.69 116 LYS A C 1
ATOM 878 O O . LYS A 1 116 ? -9.742 2.392 -0.689 1.00 84.69 116 LYS A O 1
ATOM 883 N N . PRO A 1 117 ? -11.024 2.400 -2.549 1.00 91.38 117 PRO A N 1
ATOM 884 C CA . PRO A 1 117 ? -12.253 2.779 -1.860 1.00 91.38 117 PRO A CA 1
ATOM 885 C C . PRO A 1 117 ? -12.542 1.843 -0.689 1.00 91.38 117 PRO A C 1
ATOM 887 O O . PRO A 1 117 ? -12.480 0.622 -0.846 1.00 91.38 117 PRO A O 1
ATOM 890 N N . ASN A 1 118 ? -12.832 2.419 0.477 1.00 94.50 118 ASN A N 1
ATOM 891 C CA . ASN A 1 118 ? -13.219 1.724 1.709 1.00 94.50 118 ASN A CA 1
ATOM 892 C C . ASN A 1 118 ? -12.194 0.721 2.276 1.00 94.50 118 ASN A C 1
ATOM 894 O O . ASN A 1 118 ? -12.481 0.089 3.289 1.00 94.50 118 ASN A O 1
ATOM 898 N N . ALA A 1 119 ? -11.021 0.55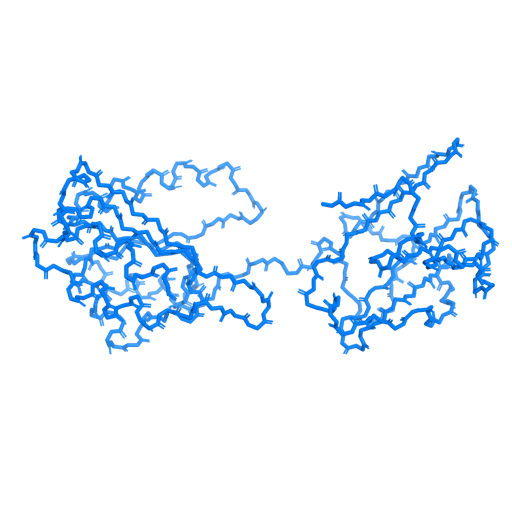1 1.660 1.00 95.44 119 ALA A N 1
ATOM 899 C CA . ALA A 1 119 ? -10.066 -0.505 1.993 1.00 95.44 119 ALA A CA 1
ATOM 900 C C . ALA A 1 119 ? -8.666 0.080 2.266 1.00 95.44 119 ALA A C 1
ATOM 902 O O . ALA A 1 119 ? -7.795 0.031 1.387 1.00 95.44 119 ALA A O 1
ATOM 903 N N . PRO A 1 120 ? -8.432 0.642 3.469 1.00 96.50 120 PRO A N 1
ATOM 904 C CA . PRO A 1 120 ? -7.165 1.284 3.808 1.00 96.50 120 PRO A CA 1
ATOM 905 C C . PRO A 1 120 ? -5.995 0.298 3.833 1.00 96.50 120 PRO A C 1
ATOM 907 O O . PRO A 1 120 ? -6.164 -0.897 4.084 1.00 96.50 120 PRO A O 1
ATOM 910 N N . LEU A 1 121 ? -4.790 0.818 3.597 1.00 93.94 121 LEU A N 1
ATOM 911 C CA . LEU A 1 121 ? -3.534 0.077 3.725 1.00 93.94 121 LEU A CA 1
ATOM 912 C C . LEU A 1 121 ? -3.072 -0.005 5.184 1.00 93.94 121 LEU A C 1
ATOM 914 O O . LEU A 1 121 ? -2.502 -1.020 5.584 1.00 93.94 121 LEU A O 1
ATOM 918 N N . ALA A 1 122 ? -3.318 1.038 5.971 1.00 96.44 122 ALA A N 1
ATOM 919 C CA . ALA A 1 122 ? -2.965 1.107 7.379 1.00 96.44 122 ALA A CA 1
ATOM 920 C C . ALA A 1 122 ? -4.188 1.418 8.243 1.00 96.44 122 ALA A C 1
ATOM 922 O O . ALA A 1 122 ? -4.991 2.294 7.920 1.00 96.44 122 ALA A O 1
ATOM 923 N N . LEU A 1 123 ? -4.297 0.712 9.363 1.00 98.06 123 LEU A N 1
ATOM 924 C CA . LEU A 1 123 ? -5.320 0.909 10.377 1.00 98.06 123 LEU A CA 1
ATOM 925 C C . LEU A 1 123 ? -4.644 1.119 11.732 1.00 98.06 123 LEU A C 1
ATOM 927 O O . LEU A 1 123 ? -3.918 0.240 12.194 1.00 98.06 123 LEU A O 1
ATOM 931 N N . ILE A 1 124 ? -4.900 2.269 12.350 1.00 98.31 124 ILE A N 1
ATOM 932 C CA . ILE A 1 124 ? -4.390 2.671 13.662 1.00 98.31 124 ILE A CA 1
ATOM 933 C C . ILE A 1 124 ? -5.575 2.775 14.619 1.00 98.31 124 ILE A C 1
ATOM 935 O O . ILE A 1 124 ? -6.531 3.506 14.344 1.00 98.31 124 ILE A O 1
ATOM 939 N N . ILE A 1 125 ? -5.529 2.020 15.715 1.00 97.81 125 ILE A N 1
ATOM 940 C CA . ILE A 1 125 ? -6.566 2.014 16.749 1.00 97.81 125 ILE A CA 1
ATOM 941 C C . ILE A 1 125 ? -6.044 2.725 17.990 1.00 97.81 125 ILE A C 1
ATOM 943 O O . ILE A 1 125 ? -4.989 2.367 18.506 1.00 97.81 125 ILE A O 1
ATOM 947 N N . GLU A 1 126 ? -6.840 3.675 18.469 1.00 96.81 126 GLU A N 1
ATOM 948 C CA . GLU A 1 126 ? -6.561 4.528 19.624 1.00 96.81 126 GLU A CA 1
ATOM 949 C C . GLU A 1 126 ? -7.695 4.385 20.652 1.00 96.81 126 GLU A C 1
ATOM 951 O O . GLU A 1 126 ? -8.866 4.319 20.255 1.00 96.81 126 GLU A O 1
ATOM 956 N N . PRO A 1 127 ? -7.419 4.329 21.968 1.00 94.94 127 PRO A N 1
ATOM 957 C CA . PRO A 1 127 ? -8.445 4.020 22.966 1.00 94.94 127 PRO A CA 1
ATOM 958 C C . PRO A 1 127 ? -9.438 5.162 23.203 1.00 94.94 127 PRO A C 1
ATOM 960 O O . PRO A 1 127 ? -10.560 4.907 23.647 1.00 94.94 127 PRO A O 1
ATOM 963 N N . SER A 1 128 ? -9.057 6.405 22.898 1.00 94.75 128 SER A N 1
ATOM 964 C CA . SER A 1 128 ? -9.890 7.593 23.093 1.00 94.75 128 SER A CA 1
ATOM 965 C C . SER A 1 128 ? -9.962 8.464 21.841 1.00 94.75 128 SER A C 1
ATOM 967 O O . SER A 1 128 ? -9.174 8.334 20.901 1.00 94.75 128 SER A O 1
ATOM 969 N N . ARG A 1 129 ? -10.943 9.371 21.824 1.00 95.62 129 ARG A N 1
ATOM 970 C CA . ARG A 1 129 ? -11.138 10.307 20.711 1.00 95.62 129 ARG A CA 1
ATOM 971 C C . ARG A 1 129 ? -10.003 11.315 20.643 1.00 95.62 129 ARG A C 1
ATOM 973 O O . ARG A 1 129 ? -9.522 11.620 19.561 1.00 95.62 129 ARG A O 1
ATOM 980 N N . GLU A 1 130 ? -9.575 11.792 21.801 1.00 95.75 130 GLU A N 1
ATOM 981 C CA . GLU A 1 130 ? -8.544 12.806 21.953 1.00 95.75 130 GLU A CA 1
ATOM 982 C C . GLU A 1 130 ? -7.198 12.289 21.434 1.00 95.75 130 GLU A C 1
ATOM 984 O O . GLU A 1 130 ? -6.484 13.018 20.748 1.00 95.75 130 GLU A O 1
ATOM 989 N N . LEU A 1 131 ? -6.870 11.021 21.703 1.00 95.75 131 LEU A N 1
ATOM 990 C CA . LEU A 1 131 ? -5.658 10.380 21.188 1.00 95.75 131 LEU A CA 1
ATOM 991 C C . LEU A 1 131 ? -5.749 10.142 19.679 1.00 95.75 131 LEU A C 1
ATOM 993 O O . LEU A 1 131 ? -4.832 10.504 18.944 1.00 95.75 131 LEU A O 1
ATOM 997 N N . ALA A 1 132 ? -6.897 9.661 19.189 1.00 97.44 132 ALA A N 1
ATOM 998 C CA . ALA A 1 132 ? -7.140 9.513 17.755 1.00 97.44 132 ALA A CA 1
ATOM 999 C C . ALA A 1 132 ? -6.970 10.835 16.987 1.00 97.44 132 ALA A C 1
ATOM 1001 O O . ALA A 1 132 ? -6.329 10.869 15.935 1.00 97.44 132 ALA A O 1
ATOM 1002 N N . GLU A 1 133 ? -7.500 11.936 17.521 1.00 97.56 133 GLU A N 1
ATOM 1003 C CA . GLU A 1 133 ? -7.340 13.277 16.954 1.00 97.56 133 GLU A CA 1
ATOM 1004 C C . GLU A 1 133 ? -5.874 13.737 16.968 1.00 97.56 133 GLU A C 1
ATOM 1006 O O . GLU A 1 133 ? -5.388 14.282 15.972 1.00 97.56 133 GLU A O 1
ATOM 1011 N N . GLN A 1 134 ? -5.140 13.481 18.055 1.00 97.44 134 GLN A N 1
ATOM 1012 C CA . GLN A 1 134 ? -3.717 13.813 18.152 1.00 97.44 134 GLN A CA 1
ATOM 1013 C C . GLN A 1 134 ? -2.886 13.056 17.113 1.00 97.44 134 GLN A C 1
ATOM 1015 O O . GLN A 1 134 ? -2.141 13.690 16.358 1.00 97.44 134 GLN A O 1
ATOM 1020 N N . THR A 1 135 ? -3.040 11.733 17.027 1.00 97.25 135 THR A N 1
ATOM 1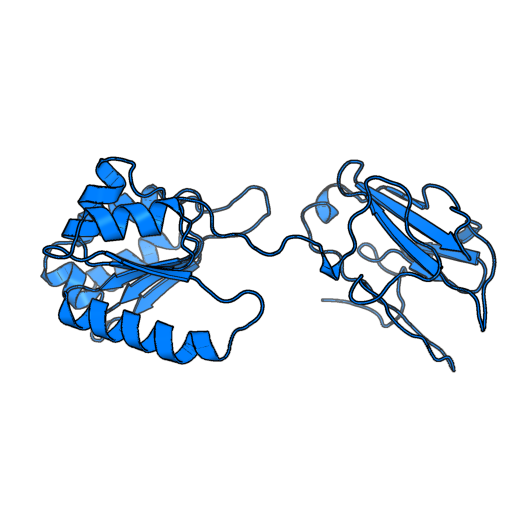021 C CA . THR A 1 135 ? -2.337 10.882 16.058 1.00 97.25 135 THR A CA 1
ATOM 1022 C C . THR A 1 135 ? -2.655 11.306 14.624 1.00 97.25 135 THR A C 1
ATOM 1024 O O . THR A 1 135 ? -1.748 11.493 13.805 1.00 97.25 135 THR A O 1
ATOM 1027 N N . TYR A 1 136 ? -3.928 11.573 14.328 1.00 97.81 136 TYR A N 1
ATOM 1028 C CA . TYR A 1 136 ? -4.372 12.078 13.030 1.00 97.81 136 TYR A CA 1
ATOM 1029 C C . TYR A 1 136 ? -3.711 13.411 12.642 1.00 97.81 136 TYR A C 1
ATOM 1031 O O . TYR A 1 136 ? -3.201 13.564 11.526 1.00 97.81 136 TYR A O 1
ATOM 1039 N N . GLU A 1 137 ? -3.643 14.376 13.561 1.00 97.69 137 GLU A N 1
ATOM 1040 C CA . GLU A 1 137 ? -2.987 15.658 13.291 1.00 97.69 137 GLU A CA 1
ATOM 1041 C C . GLU A 1 137 ? -1.466 15.524 13.123 1.00 97.69 137 GLU A C 1
ATOM 1043 O O . GLU A 1 137 ? -0.867 16.269 12.341 1.00 97.69 137 GLU A O 1
ATOM 1048 N N . GLN A 1 138 ? -0.817 14.562 13.789 1.00 96.75 138 GLN A N 1
ATOM 1049 C CA . GLN A 1 138 ? 0.596 14.271 13.525 1.00 96.75 138 GLN A CA 1
ATOM 1050 C C . GLN A 1 138 ? 0.799 13.708 12.116 1.00 96.75 138 GLN A C 1
ATOM 1052 O O . GLN A 1 138 ? 1.661 14.206 11.386 1.00 96.75 138 GLN A O 1
ATOM 1057 N N . ILE A 1 139 ? -0.034 12.760 11.677 1.00 96.12 139 ILE A N 1
ATOM 1058 C CA . ILE A 1 139 ? 0.007 12.226 10.304 1.00 96.12 139 ILE A CA 1
ATOM 1059 C C . ILE A 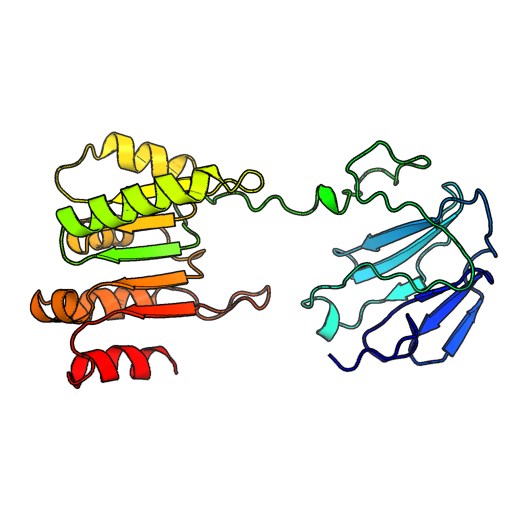1 139 ? -0.123 13.364 9.284 1.00 96.12 139 ILE A C 1
ATOM 1061 O O . ILE A 1 139 ? 0.674 13.458 8.347 1.00 96.12 139 ILE A O 1
ATOM 1065 N N . LYS A 1 140 ? -1.050 14.302 9.509 1.00 95.69 140 LYS A N 1
ATOM 1066 C CA . LYS A 1 140 ? -1.233 15.492 8.662 1.00 95.69 140 LYS A CA 1
ATOM 1067 C C . LYS A 1 140 ? -0.028 16.423 8.606 1.00 95.69 140 LYS A C 1
ATOM 1069 O O . LYS A 1 140 ? 0.146 17.115 7.600 1.00 95.69 140 LYS A O 1
ATOM 1074 N N . LYS A 1 141 ? 0.786 16.492 9.660 1.00 94.25 141 LYS A N 1
ATOM 1075 C CA . LYS A 1 141 ? 2.036 17.267 9.655 1.00 94.25 141 LYS A CA 1
ATOM 1076 C C . LYS A 1 141 ? 3.106 16.554 8.838 1.00 94.25 141 LYS A C 1
ATOM 1078 O O . LYS A 1 141 ? 3.722 17.188 7.985 1.00 94.25 141 LYS A O 1
ATOM 1083 N N . PHE A 1 142 ? 3.276 15.248 9.042 1.00 89.62 142 PHE A N 1
ATOM 1084 C CA . PHE A 1 142 ? 4.289 14.458 8.341 1.00 89.62 142 PHE A CA 1
ATOM 1085 C C . PHE A 1 142 ? 3.996 14.307 6.846 1.00 89.62 142 PHE A C 1
ATOM 1087 O O . PHE A 1 142 ? 4.901 14.475 6.027 1.00 89.62 142 PHE A O 1
ATOM 1094 N N . LYS A 1 143 ? 2.735 14.077 6.457 1.00 90.50 143 LYS A N 1
ATOM 1095 C CA . LYS A 1 143 ? 2.379 13.836 5.050 1.00 90.50 143 LYS A CA 1
ATOM 1096 C C . LYS A 1 143 ? 2.703 15.007 4.119 1.00 90.50 143 LYS A C 1
ATOM 1098 O O . LYS A 1 143 ? 2.891 14.800 2.931 1.00 90.50 143 LYS A O 1
ATOM 1103 N N . ARG A 1 144 ? 2.810 16.240 4.636 1.00 89.94 144 ARG A N 1
ATOM 1104 C CA . ARG A 1 144 ? 3.146 17.438 3.835 1.00 89.94 144 ARG A CA 1
ATOM 1105 C C . ARG A 1 144 ? 4.504 17.326 3.138 1.00 89.94 144 ARG A C 1
ATOM 1107 O O . ARG A 1 144 ? 4.740 18.025 2.155 1.00 89.94 144 ARG A O 1
ATOM 1114 N N . TYR A 1 145 ? 5.378 16.461 3.646 1.00 87.56 145 TYR A N 1
ATOM 1115 C CA . TYR A 1 145 ? 6.702 16.197 3.090 1.00 87.56 145 TYR A CA 1
ATOM 1116 C C . TYR A 1 145 ? 6.720 15.013 2.106 1.00 87.56 145 TYR A C 1
ATOM 1118 O O . TYR A 1 145 ? 7.756 14.752 1.500 1.00 87.56 145 TYR A O 1
ATOM 1126 N N . LEU A 1 146 ? 5.589 14.327 1.905 1.00 81.94 146 LEU A N 1
ATOM 1127 C CA . LEU A 1 146 ? 5.434 13.185 1.003 1.00 81.94 146 LEU A CA 1
ATOM 1128 C C . LEU A 1 146 ? 4.567 13.605 -0.190 1.00 81.94 146 LEU A C 1
ATOM 1130 O O . LEU A 1 146 ? 3.371 13.843 -0.041 1.00 81.94 146 LEU A O 1
ATOM 1134 N N . LYS A 1 147 ? 5.176 13.761 -1.371 1.00 77.25 147 LYS A N 1
ATOM 1135 C CA . LYS A 1 147 ? 4.477 14.281 -2.562 1.00 77.25 147 LYS A CA 1
ATOM 1136 C C . LYS A 1 147 ? 4.072 13.208 -3.564 1.00 77.25 147 LYS A C 1
ATOM 1138 O O . LYS A 1 147 ? 3.106 13.430 -4.287 1.00 77.25 147 LYS A O 1
ATOM 1143 N N . ASP A 1 148 ? 4.775 12.080 -3.594 1.00 74.31 148 ASP A N 1
ATOM 1144 C CA . ASP A 1 148 ? 4.513 11.017 -4.561 1.00 74.31 148 ASP A CA 1
ATOM 1145 C C . ASP A 1 148 ? 4.889 9.625 -4.005 1.00 74.31 148 ASP A C 1
ATOM 1147 O O . ASP A 1 148 ? 6.078 9.306 -3.922 1.00 74.31 148 ASP A O 1
ATOM 1151 N N . PRO A 1 149 ? 3.908 8.811 -3.567 1.00 73.44 149 PRO A N 1
ATOM 1152 C CA . PRO A 1 149 ? 2.509 9.182 -3.347 1.00 73.44 149 PRO A CA 1
ATOM 1153 C C . PRO A 1 149 ? 2.341 10.066 -2.096 1.00 73.44 149 PRO A C 1
ATOM 1155 O O . PRO A 1 149 ? 3.083 9.945 -1.120 1.00 73.44 149 PRO A O 1
ATOM 1158 N N . CYS A 1 150 ? 1.335 10.947 -2.110 1.00 85.00 150 CYS A N 1
ATOM 1159 C CA . CYS A 1 150 ? 0.884 11.679 -0.922 1.00 85.00 150 CYS A CA 1
ATOM 1160 C C . CYS A 1 150 ? -0.190 10.850 -0.194 1.00 85.00 150 CYS A C 1
ATOM 1162 O O . CYS A 1 150 ? -1.269 10.662 -0.764 1.00 85.00 150 CYS A O 1
ATOM 1164 N N . PRO A 1 151 ? 0.069 10.347 1.030 1.00 90.88 151 PRO A N 1
ATOM 1165 C CA . PRO A 1 151 ? -0.892 9.513 1.744 1.00 90.88 151 PRO A CA 1
ATOM 1166 C C . PRO A 1 151 ? -2.189 10.258 2.062 1.00 90.88 151 PRO A C 1
ATOM 1168 O O . PRO A 1 151 ? -2.174 11.432 2.448 1.00 90.88 151 PRO A O 1
ATOM 1171 N N . ARG A 1 152 ? -3.309 9.546 1.940 1.00 93.81 152 ARG A N 1
ATOM 1172 C CA . ARG A 1 152 ? -4.641 10.012 2.321 1.00 93.81 152 ARG A CA 1
ATOM 1173 C C . ARG A 1 152 ? -5.064 9.375 3.634 1.00 93.81 152 ARG A C 1
ATOM 1175 O O . ARG A 1 152 ? -5.116 8.156 3.764 1.00 93.81 152 ARG A O 1
ATOM 1182 N N . GLU A 1 153 ? -5.397 10.206 4.595 1.00 95.75 153 GLU A N 1
ATOM 1183 C CA . GLU A 1 153 ? -5.785 9.820 5.940 1.00 95.75 153 GLU A CA 1
ATOM 1184 C C . GLU A 1 153 ? -7.259 10.128 6.211 1.00 95.75 153 GLU A C 1
ATOM 1186 O O . GLU A 1 153 ? -7.813 11.070 5.647 1.00 95.75 153 GLU A O 1
ATOM 1191 N N . CYS A 1 154 ? -7.886 9.350 7.090 1.00 97.31 154 CYS A N 1
ATOM 1192 C CA . CYS A 1 154 ? -9.247 9.587 7.567 1.00 97.31 154 CYS A CA 1
ATOM 1193 C C . CYS A 1 154 ? -9.351 9.272 9.063 1.00 97.31 154 CYS A C 1
ATOM 1195 O O . CYS A 1 154 ? -8.729 8.325 9.555 1.00 97.31 154 CYS A O 1
ATOM 1197 N N . LEU A 1 155 ? -10.142 10.076 9.776 1.00 98.06 155 LEU A N 1
ATOM 1198 C CA . LEU A 1 155 ? -10.387 9.941 11.209 1.00 98.06 155 LEU A CA 1
ATOM 1199 C C . LEU A 1 155 ? -11.787 9.369 11.474 1.00 98.06 155 LEU A C 1
ATOM 1201 O O . LEU A 1 155 ? -12.812 10.018 11.232 1.00 98.06 155 LEU A O 1
ATOM 1205 N N . LEU A 1 156 ? -11.837 8.161 12.031 1.00 97.75 156 LEU A N 1
ATOM 1206 C CA . LEU A 1 156 ? -13.069 7.431 12.324 1.00 97.75 156 LEU A CA 1
ATOM 1207 C C . LEU A 1 156 ? -13.341 7.394 13.831 1.00 97.75 156 LEU A C 1
ATOM 1209 O O . LEU A 1 156 ? -13.027 6.432 14.533 1.00 97.75 156 LEU A O 1
ATOM 1213 N N . ILE A 1 157 ? -13.978 8.452 14.321 1.00 96.75 157 ILE A N 1
ATOM 1214 C CA . ILE A 1 157 ? -14.430 8.571 15.711 1.00 96.75 157 ILE A CA 1
ATOM 1215 C C . ILE A 1 157 ? -15.947 8.744 15.794 1.00 96.75 157 ILE A C 1
ATOM 1217 O O . ILE A 1 157 ? -16.583 9.226 14.850 1.00 96.75 157 ILE A O 1
ATOM 1221 N N . GLY A 1 158 ? -16.537 8.326 16.918 1.00 90.31 158 GLY A N 1
ATOM 1222 C CA . GLY A 1 158 ? -17.958 8.551 17.202 1.00 90.31 158 GLY A CA 1
ATOM 1223 C C . GLY A 1 158 ? -18.287 10.046 17.281 1.00 90.31 158 GLY A C 1
ATOM 1224 O O . GLY A 1 158 ? -17.403 10.861 17.499 1.00 90.31 158 GLY A O 1
ATOM 1225 N N . GLY A 1 159 ? -19.546 10.438 17.075 1.00 86.75 159 GLY A N 1
ATOM 1226 C CA . GLY A 1 159 ? -19.989 11.840 17.171 1.00 86.75 159 GLY A CA 1
ATOM 1227 C C . GLY A 1 159 ? -19.437 12.806 16.107 1.00 86.75 159 GLY A C 1
ATOM 1228 O O . GLY A 1 159 ? -19.754 13.990 16.163 1.00 86.75 159 GLY A O 1
ATOM 1229 N N . ALA A 1 160 ? -18.634 12.332 15.153 1.00 88.31 160 ALA A N 1
ATOM 1230 C CA . ALA A 1 160 ? -18.236 13.089 13.968 1.00 88.31 160 ALA A CA 1
ATOM 1231 C C . ALA A 1 160 ? -19.285 12.969 12.843 1.00 88.31 160 ALA A C 1
ATOM 1233 O O . ALA A 1 160 ? -20.199 12.139 12.895 1.00 88.31 160 ALA A O 1
ATOM 1234 N N . ASN A 1 161 ? -19.157 13.799 11.801 1.00 91.06 161 ASN A N 1
ATOM 1235 C CA . ASN A 1 161 ? -20.071 13.781 10.660 1.00 91.06 161 ASN A CA 1
ATOM 1236 C C . ASN A 1 161 ? -19.938 12.464 9.875 1.00 91.06 161 ASN A C 1
ATOM 1238 O O . ASN A 1 161 ? -18.999 12.265 9.105 1.00 91.06 161 ASN A O 1
ATOM 1242 N N . SER A 1 162 ? -20.916 11.574 10.053 1.00 90.62 162 SER A N 1
ATOM 1243 C CA . SER A 1 162 ? -20.909 10.240 9.444 1.00 90.62 162 SER A CA 1
ATOM 1244 C C . SER A 1 162 ? -20.937 10.273 7.918 1.00 90.62 162 SER A C 1
ATOM 1246 O O . SER A 1 162 ? -20.330 9.410 7.291 1.00 90.62 162 SER A O 1
ATOM 1248 N N . LYS A 1 163 ? -21.609 11.265 7.316 1.00 92.06 163 LYS A N 1
ATOM 1249 C CA . LYS A 1 163 ? -21.650 11.411 5.858 1.00 92.06 163 LYS A CA 1
ATOM 1250 C C . LYS A 1 163 ? -20.270 11.767 5.318 1.00 92.06 163 LYS A C 1
ATOM 1252 O O . LYS A 1 163 ? -19.805 11.122 4.391 1.00 92.06 163 L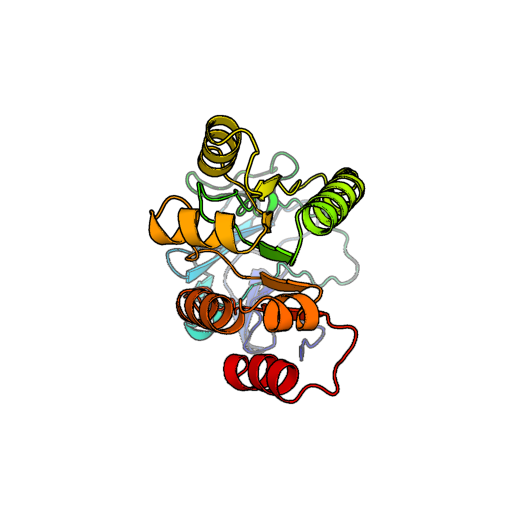YS A O 1
ATOM 1257 N N . GLN A 1 164 ? -19.595 12.723 5.955 1.00 93.00 164 GLN A N 1
ATOM 1258 C CA . GLN A 1 164 ? -18.246 13.120 5.561 1.00 93.00 164 GLN A CA 1
ATOM 1259 C C . GLN A 1 164 ? -17.254 11.954 5.673 1.00 93.00 164 GLN A C 1
ATOM 1261 O O . GLN A 1 164 ? -16.520 11.698 4.726 1.00 93.00 164 GLN A O 1
ATOM 1266 N N . GLN A 1 165 ? -17.275 11.211 6.786 1.00 93.19 165 GLN A N 1
ATOM 1267 C CA . GLN A 1 165 ? -16.435 10.015 6.946 1.00 93.19 165 GLN A CA 1
ATOM 1268 C C . GLN A 1 165 ? -16.673 9.009 5.817 1.00 93.19 165 GLN A C 1
ATOM 1270 O O . GLN A 1 165 ? -15.730 8.450 5.268 1.00 93.19 165 GLN A O 1
ATOM 1275 N N . MET A 1 166 ? -17.937 8.790 5.454 1.00 94.12 166 MET A N 1
ATOM 1276 C CA . MET A 1 166 ? -18.292 7.845 4.404 1.00 94.12 166 MET A CA 1
ATOM 1277 C C . MET A 1 166 ? -17.842 8.322 3.018 1.00 94.12 166 MET A C 1
ATOM 1279 O O . MET A 1 166 ? -17.302 7.539 2.244 1.00 94.12 166 MET A O 1
ATOM 1283 N N . ASP A 1 167 ? -18.022 9.607 2.715 1.00 93.81 167 ASP A N 1
ATOM 1284 C CA . ASP A 1 167 ? -17.571 10.209 1.458 1.00 93.81 167 ASP A CA 1
ATOM 1285 C C . ASP A 1 167 ? -16.035 10.130 1.327 1.00 93.81 167 ASP A C 1
ATOM 1287 O O . ASP A 1 167 ? -15.513 9.785 0.263 1.00 93.81 167 ASP A O 1
ATOM 1291 N N . GLU A 1 168 ? -15.302 10.368 2.422 1.00 94.25 168 GLU A N 1
ATOM 1292 C CA . GLU A 1 168 ? -13.846 10.202 2.481 1.00 94.25 168 GLU A CA 1
ATOM 1293 C C . GLU A 1 168 ? -13.437 8.748 2.209 1.00 94.25 168 GLU A C 1
ATOM 1295 O O . GLU A 1 168 ? -12.637 8.508 1.301 1.00 94.25 168 GLU A O 1
ATOM 1300 N N . LEU A 1 169 ? -14.032 7.774 2.908 1.00 94.81 169 LEU A N 1
ATOM 1301 C CA . LEU A 1 169 ? -13.766 6.347 2.690 1.00 94.81 169 LEU A CA 1
ATOM 1302 C C . LEU A 1 169 ? -14.045 5.924 1.239 1.00 94.81 169 LEU A C 1
ATOM 1304 O O . LEU A 1 169 ? -13.185 5.293 0.611 1.00 94.81 169 LEU A O 1
ATOM 1308 N N . HIS A 1 170 ? -15.186 6.333 0.676 1.00 92.88 170 HIS A N 1
ATOM 1309 C CA . HIS A 1 170 ? -15.570 6.023 -0.705 1.00 92.88 170 HIS A CA 1
ATOM 1310 C C . HIS A 1 170 ? -14.597 6.596 -1.727 1.00 92.88 170 HIS A C 1
ATOM 1312 O O . HIS A 1 170 ? -14.303 5.962 -2.740 1.00 92.88 170 HIS A O 1
ATOM 1318 N N . SER A 1 171 ? -14.069 7.788 -1.461 1.00 91.00 171 SER A N 1
ATOM 1319 C CA . SER A 1 171 ? -13.083 8.415 -2.335 1.00 91.00 171 SER A CA 1
ATOM 1320 C C . SER A 1 171 ? -11.706 7.733 -2.286 1.00 91.00 171 SER A C 1
ATOM 1322 O O . SER A 1 171 ? -10.847 8.060 -3.106 1.00 91.00 171 SER A O 1
ATOM 1324 N N . GLY A 1 172 ? -11.499 6.787 -1.365 1.00 92.25 172 GLY A N 1
ATOM 1325 C CA . GLY A 1 172 ? -10.258 6.045 -1.165 1.00 92.25 172 GLY A CA 1
ATOM 1326 C C . GLY A 1 172 ? -9.358 6.701 -0.123 1.00 92.25 172 GLY A C 1
ATOM 1327 O O . GLY A 1 172 ? -8.987 7.866 -0.249 1.00 92.25 172 GLY A O 1
ATOM 1328 N N . VAL A 1 173 ? -8.968 5.926 0.885 1.00 95.06 173 VAL A N 1
ATOM 1329 C CA . VAL A 1 173 ? -8.057 6.343 1.959 1.00 95.06 173 VAL A CA 1
ATOM 1330 C C . VAL A 1 173 ? -6.951 5.309 2.123 1.00 95.06 173 VAL A C 1
ATOM 1332 O O . VAL A 1 173 ? -7.147 4.129 1.838 1.00 95.06 173 VAL A O 1
ATOM 1335 N N . ASP A 1 174 ? -5.789 5.747 2.588 1.00 94.62 174 ASP A N 1
ATOM 1336 C CA . ASP A 1 174 ? -4.616 4.898 2.807 1.00 94.62 174 ASP A CA 1
ATOM 1337 C C . ASP A 1 174 ? -4.435 4.566 4.277 1.00 94.62 174 ASP A C 1
ATOM 1339 O O . ASP A 1 174 ? -4.120 3.426 4.616 1.00 94.62 174 ASP A O 1
ATOM 1343 N N . ILE A 1 175 ? -4.652 5.558 5.139 1.00 97.38 175 ILE A N 1
ATOM 1344 C CA . ILE A 1 175 ? -4.452 5.460 6.579 1.00 97.38 175 ILE A CA 1
ATOM 1345 C C . ILE A 1 175 ? -5.765 5.800 7.274 1.00 97.38 175 ILE A C 1
ATOM 1347 O O . ILE A 1 175 ? -6.323 6.879 7.090 1.00 97.38 175 ILE A O 1
ATOM 1351 N N . VAL A 1 176 ? -6.250 4.890 8.103 1.00 98.38 176 VAL A N 1
ATOM 1352 C CA . VAL A 1 176 ? -7.378 5.144 8.995 1.00 98.38 176 VAL A CA 1
ATOM 1353 C C . VAL A 1 176 ? -6.863 5.212 10.422 1.00 98.38 176 VAL A C 1
ATOM 1355 O O . VAL A 1 176 ? -6.224 4.271 10.886 1.00 98.38 176 VAL A O 1
ATOM 1358 N N . VAL A 1 177 ? -7.175 6.305 11.116 1.00 98.50 177 VAL A N 1
ATOM 1359 C CA . VAL A 1 177 ? -7.045 6.413 12.575 1.00 98.50 177 VAL A CA 1
ATOM 1360 C C . VAL A 1 177 ? -8.444 6.320 13.159 1.00 98.50 177 VAL A C 1
ATOM 1362 O O . VAL A 1 177 ? -9.340 7.033 12.706 1.00 98.50 177 VAL A O 1
ATOM 1365 N N . ALA A 1 178 ? -8.669 5.429 14.119 1.00 97.94 178 ALA A N 1
ATOM 1366 C CA . ALA A 1 178 ? -10.016 5.154 14.593 1.00 97.94 178 ALA A CA 1
ATOM 1367 C C . ALA A 1 178 ? -10.093 4.835 16.084 1.00 97.94 178 ALA A C 1
ATOM 1369 O O . ALA A 1 178 ? -9.204 4.209 16.655 1.00 97.94 178 ALA A O 1
ATOM 1370 N N . THR A 1 179 ? -11.234 5.181 16.680 1.00 97.38 179 THR A N 1
ATOM 1371 C CA . THR A 1 179 ? -11.636 4.636 17.985 1.00 97.38 179 THR A CA 1
ATOM 1372 C C . THR A 1 179 ? -12.385 3.310 17.811 1.00 97.38 179 THR A C 1
ATOM 1374 O O . THR A 1 179 ? -13.167 3.199 16.858 1.00 97.38 179 THR A O 1
ATOM 1377 N N . PRO A 1 180 ? -12.249 2.348 18.744 1.00 96.19 180 PRO A N 1
ATOM 1378 C CA . PRO A 1 180 ? -12.822 1.009 18.641 1.00 96.19 180 PRO A CA 1
ATOM 1379 C C . PRO A 1 180 ? -14.305 0.960 18.247 1.00 96.19 180 PRO A C 1
ATOM 1381 O O . PRO A 1 180 ? -14.640 0.377 17.223 1.00 96.19 180 PRO A O 1
ATOM 1384 N N . GLY A 1 181 ? -15.199 1.625 18.986 1.00 94.38 181 GLY A N 1
ATOM 1385 C CA . GLY A 1 181 ? -16.642 1.526 18.717 1.00 94.38 181 GLY A CA 1
ATOM 1386 C C . GLY A 1 181 ? -17.015 1.906 17.279 1.00 94.38 181 GLY A C 1
ATOM 1387 O O . GLY A 1 181 ? -17.644 1.131 16.565 1.00 94.38 181 GLY A O 1
ATOM 1388 N N . ARG A 1 182 ? -16.528 3.061 16.803 1.00 96.00 182 ARG A N 1
ATOM 1389 C CA . ARG A 1 182 ? -16.810 3.523 15.435 1.00 96.00 182 ARG A CA 1
ATOM 1390 C C . ARG A 1 182 ? -16.207 2.606 14.369 1.00 96.00 182 ARG A C 1
ATOM 1392 O O . ARG A 1 182 ? -16.796 2.436 13.303 1.00 96.00 182 ARG A O 1
ATOM 1399 N N . LEU A 1 183 ? -15.032 2.047 14.639 1.00 97.12 183 LEU A N 1
ATOM 1400 C CA . LEU A 1 183 ? -14.368 1.112 13.742 1.00 97.12 183 LEU A CA 1
ATOM 1401 C C . LEU A 1 183 ? -15.146 -0.207 13.619 1.00 97.12 183 LEU A C 1
ATOM 1403 O O . LEU A 1 183 ? -15.352 -0.676 12.499 1.00 97.12 183 LEU A O 1
ATOM 1407 N N . ASP A 1 184 ? -15.597 -0.778 14.742 1.00 95.69 184 ASP A N 1
ATOM 1408 C CA . ASP A 1 184 ? -16.367 -2.032 14.763 1.00 95.69 184 ASP A CA 1
ATOM 1409 C C . ASP A 1 184 ? -17.675 -1.880 13.979 1.00 95.69 184 ASP A C 1
ATOM 1411 O O . ASP A 1 184 ? -18.004 -2.742 13.164 1.00 95.69 184 ASP A O 1
ATOM 1415 N N . ASP A 1 185 ? -18.371 -0.749 14.144 1.00 94.94 185 ASP A N 1
ATOM 1416 C CA . ASP A 1 185 ? -19.601 -0.432 13.408 1.00 94.94 185 ASP A CA 1
ATOM 1417 C C . ASP A 1 185 ? -19.376 -0.439 11.887 1.00 94.94 185 ASP A C 1
ATOM 1419 O O . ASP A 1 185 ? -20.147 -1.026 11.118 1.00 94.94 185 ASP A O 1
ATOM 1423 N N . LEU A 1 186 ? -18.310 0.218 11.423 1.00 96.50 186 LEU A N 1
ATOM 1424 C CA . LEU A 1 186 ? -18.027 0.361 9.993 1.00 96.50 186 LEU A CA 1
ATOM 1425 C C . LEU A 1 186 ? -17.567 -0.953 9.355 1.00 96.50 186 LEU A C 1
ATOM 1427 O O . LEU A 1 186 ? -17.940 -1.237 8.216 1.00 96.50 186 LEU A O 1
ATOM 1431 N N . ILE A 1 187 ? -16.816 -1.779 10.082 1.00 96.69 187 ILE A N 1
ATOM 1432 C CA . ILE A 1 187 ? -16.423 -3.117 9.617 1.00 96.69 187 ILE A CA 1
ATOM 1433 C C . ILE A 1 187 ? -17.639 -4.050 9.594 1.00 96.69 187 ILE A C 1
ATOM 1435 O O . ILE A 1 187 ? -17.877 -4.747 8.605 1.00 96.69 187 ILE A O 1
ATOM 1439 N N . SER A 1 188 ? -18.452 -4.034 10.652 1.00 94.19 188 SER A N 1
ATOM 1440 C CA . SER A 1 188 ? -19.636 -4.894 10.777 1.00 94.19 188 SER A CA 1
ATOM 1441 C C . SER A 1 188 ? -20.678 -4.606 9.697 1.00 94.19 188 SER A C 1
ATOM 1443 O O . SER A 1 188 ? -21.306 -5.526 9.179 1.00 94.19 188 SER A O 1
ATOM 1445 N N . THR A 1 189 ? -20.819 -3.341 9.295 1.00 94.38 189 THR A N 1
ATOM 1446 C CA . THR A 1 189 ? -21.700 -2.919 8.192 1.00 94.38 189 THR A CA 1
ATOM 1447 C C . THR A 1 189 ? -21.077 -3.074 6.802 1.00 94.38 189 THR A C 1
ATOM 1449 O O . THR A 1 189 ? -21.711 -2.696 5.821 1.00 94.38 189 THR A O 1
ATOM 1452 N N . GLN A 1 190 ? -19.854 -3.612 6.693 1.00 93.06 190 GLN A N 1
ATOM 1453 C CA . GLN A 1 190 ? -19.084 -3.712 5.440 1.00 93.06 190 GLN A CA 1
ATOM 1454 C C . GLN A 1 190 ? -18.808 -2.355 4.762 1.00 93.06 190 GLN A C 1
ATOM 1456 O O . GLN A 1 190 ? -18.459 -2.299 3.584 1.00 93.06 190 GLN A O 1
ATOM 1461 N N . SER A 1 191 ? -18.923 -1.257 5.512 1.00 94.19 191 SER A N 1
ATOM 1462 C CA . SER A 1 191 ? -18.584 0.090 5.041 1.00 94.19 191 SER A CA 1
ATOM 1463 C C . SER A 1 191 ? -17.071 0.331 5.027 1.00 94.19 191 SER A C 1
ATOM 1465 O O . SER A 1 191 ? -16.582 1.161 4.267 1.00 94.19 191 SER A O 1
ATOM 1467 N N . LEU A 1 192 ? -16.323 -0.404 5.858 1.00 97.12 192 LEU A N 1
ATOM 1468 C CA . LEU A 1 192 ? -14.864 -0.463 5.855 1.00 97.12 192 LEU A CA 1
ATOM 1469 C C . LEU A 1 192 ? -14.411 -1.910 5.631 1.00 97.12 192 LEU A C 1
ATOM 1471 O O . LEU A 1 192 ? -14.811 -2.817 6.359 1.00 97.12 192 LEU A O 1
ATOM 1475 N N . LEU A 1 193 ? -13.541 -2.123 4.648 1.00 96.06 193 LEU A N 1
ATOM 1476 C CA . LEU A 1 193 ? -13.020 -3.431 4.268 1.00 96.06 193 LEU A CA 1
ATOM 1477 C C . LEU A 1 193 ? -11.572 -3.597 4.740 1.00 96.06 193 LEU A C 1
ATOM 1479 O O . LEU A 1 193 ? -10.725 -2.730 4.549 1.00 96.06 193 LEU A O 1
ATOM 1483 N N . LEU A 1 194 ? -11.255 -4.767 5.291 1.00 95.25 194 LEU A N 1
ATOM 1484 C CA . LEU A 1 194 ? -9.914 -5.087 5.799 1.00 95.25 194 LEU A CA 1
ATOM 1485 C C . LEU A 1 194 ? -9.023 -5.815 4.779 1.00 95.25 194 LEU A C 1
ATOM 1487 O O . LEU A 1 194 ? -7.867 -6.126 5.069 1.00 95.25 194 LEU A O 1
ATOM 1491 N N . SER A 1 195 ? -9.541 -6.076 3.576 1.00 91.44 195 SER A N 1
ATOM 1492 C CA . SER A 1 195 ? -8.884 -6.876 2.533 1.00 91.44 195 SER A CA 1
ATOM 1493 C C . SER A 1 195 ? -7.551 -6.293 2.045 1.00 91.44 195 SER A C 1
ATOM 1495 O O . SER A 1 195 ? -6.699 -7.042 1.570 1.00 91.44 195 SER A O 1
ATOM 1497 N N . ASN A 1 196 ? -7.349 -4.979 2.182 1.00 91.81 196 ASN A N 1
ATOM 1498 C CA . ASN A 1 196 ? -6.139 -4.274 1.748 1.00 91.81 196 ASN A CA 1
ATOM 1499 C C . ASN A 1 196 ? -5.189 -3.901 2.903 1.00 91.81 196 ASN A C 1
ATOM 1501 O O . ASN A 1 196 ? -4.059 -3.490 2.655 1.00 91.81 196 ASN A O 1
ATOM 1505 N N . CYS A 1 197 ? -5.609 -4.069 4.160 1.00 94.31 197 CYS A N 1
ATOM 1506 C CA . CYS A 1 197 ? -4.862 -3.591 5.324 1.00 94.31 197 CYS A CA 1
ATOM 1507 C C . CYS A 1 197 ? -3.563 -4.384 5.508 1.00 94.31 197 CYS A C 1
ATOM 1509 O O . CYS A 1 197 ? -3.626 -5.579 5.776 1.00 94.31 197 CYS A O 1
ATOM 1511 N N . ARG A 1 198 ? -2.395 -3.755 5.340 1.00 93.06 198 ARG A N 1
ATOM 1512 C CA . ARG A 1 198 ? -1.052 -4.340 5.534 1.00 93.06 198 ARG A CA 1
ATOM 1513 C C . ARG A 1 198 ? -0.368 -3.874 6.814 1.00 93.06 198 ARG A C 1
ATOM 1515 O O . ARG A 1 198 ? 0.555 -4.550 7.254 1.00 93.06 198 ARG A O 1
ATOM 1522 N N . PHE A 1 199 ? -0.829 -2.781 7.416 1.00 94.75 199 PHE A N 1
ATOM 1523 C CA . PHE A 1 199 ? -0.317 -2.274 8.686 1.00 94.75 199 PHE A CA 1
ATOM 1524 C C . PHE A 1 199 ? -1.452 -2.187 9.697 1.00 94.75 199 PHE A C 1
ATOM 1526 O O . PHE A 1 199 ? -2.410 -1.444 9.495 1.00 94.75 199 PHE A O 1
ATOM 1533 N N . PHE A 1 200 ? -1.339 -2.946 10.780 1.00 96.06 200 PHE A N 1
ATOM 1534 C CA . PHE A 1 200 ? -2.303 -2.941 11.871 1.00 96.06 200 PHE A CA 1
ATOM 1535 C C . PHE A 1 200 ? -1.623 -2.463 13.149 1.00 96.06 200 PHE A C 1
ATOM 1537 O O . PHE A 1 200 ? -0.754 -3.149 13.684 1.00 96.06 200 PHE A O 1
ATOM 1544 N N . VAL A 1 201 ? -1.988 -1.269 13.606 1.00 96.50 201 VAL A N 1
ATOM 1545 C CA . VAL A 1 201 ? -1.341 -0.583 14.724 1.00 96.50 201 VAL A CA 1
ATOM 1546 C C . VAL A 1 201 ? -2.320 -0.473 15.883 1.00 96.50 201 VAL A C 1
ATOM 1548 O O . VAL A 1 201 ? -3.442 0.004 15.715 1.00 96.50 201 VAL A O 1
ATOM 1551 N N . LEU A 1 202 ? -1.881 -0.916 17.055 1.00 95.25 202 LEU A N 1
ATOM 1552 C CA . LEU A 1 202 ? -2.580 -0.736 18.320 1.00 95.25 202 LEU A CA 1
ATOM 1553 C C . LEU A 1 202 ? -1.747 0.207 19.173 1.00 95.25 202 LEU A C 1
ATOM 1555 O O . LEU A 1 202 ? -0.704 -0.213 19.683 1.00 95.25 202 LEU A O 1
ATOM 1559 N N . ASP A 1 203 ? -2.184 1.456 19.291 1.00 92.50 203 ASP A N 1
ATOM 1560 C CA . ASP A 1 203 ? -1.558 2.402 20.205 1.00 92.50 203 ASP A CA 1
ATOM 1561 C C . ASP A 1 203 ? -2.265 2.379 21.563 1.00 92.50 203 ASP A C 1
ATOM 1563 O O . ASP A 1 203 ? -3.436 2.001 21.663 1.00 92.50 203 ASP A O 1
ATOM 1567 N N . GLU A 1 204 ? -1.506 2.667 22.618 1.00 90.62 204 GLU A N 1
ATOM 1568 C CA . GLU A 1 204 ? -1.930 2.512 24.013 1.00 90.62 204 GLU A CA 1
ATOM 1569 C C . GLU A 1 204 ? -2.688 1.190 24.263 1.00 90.62 204 GLU A C 1
ATOM 1571 O O . GLU A 1 204 ? -3.803 1.150 24.794 1.00 90.62 204 GLU A O 1
ATOM 1576 N N . CYS A 1 205 ? -2.094 0.067 23.845 1.00 89.94 205 CYS A N 1
ATOM 1577 C CA . CYS A 1 205 ? -2.764 -1.236 23.853 1.00 89.94 205 CYS A CA 1
ATOM 1578 C C . CYS A 1 205 ? -3.263 -1.657 25.247 1.00 89.94 205 CYS A C 1
ATOM 1580 O O . CYS A 1 205 ? -4.278 -2.340 25.368 1.00 89.94 205 CYS A O 1
ATOM 1582 N N . ASP A 1 206 ? -2.583 -1.248 26.311 1.00 89.06 206 ASP A N 1
ATOM 1583 C CA . ASP A 1 206 ? -3.031 -1.419 27.692 1.00 89.06 206 ASP A CA 1
ATOM 1584 C C . ASP A 1 206 ? -4.308 -0.632 28.001 1.00 89.06 206 ASP A C 1
ATOM 1586 O O . ASP A 1 206 ? -5.204 -1.167 28.660 1.00 89.06 206 ASP A O 1
ATOM 1590 N N . GLY A 1 207 ? -4.445 0.582 27.466 1.00 89.75 207 GLY A N 1
ATOM 1591 C CA . GLY A 1 207 ? -5.688 1.350 27.508 1.00 89.75 207 GLY A CA 1
ATOM 1592 C C . GLY A 1 207 ? -6.822 0.643 26.762 1.00 89.75 207 GLY A C 1
ATOM 1593 O O . GLY A 1 207 ? -7.913 0.478 27.311 1.00 89.75 207 GLY A O 1
ATOM 1594 N N . LEU A 1 208 ? -6.552 0.126 25.557 1.00 91.62 208 LEU A N 1
ATOM 1595 C CA . LEU A 1 208 ? -7.532 -0.634 24.765 1.00 91.62 208 LEU A CA 1
ATOM 1596 C C . LEU A 1 208 ? -8.036 -1.888 25.495 1.00 91.62 208 LEU A C 1
ATOM 1598 O O . LEU A 1 208 ? -9.237 -2.170 25.497 1.00 91.62 208 LEU A O 1
ATOM 1602 N N . LEU A 1 209 ? -7.132 -2.639 26.127 1.00 90.88 209 LEU A N 1
ATOM 1603 C CA . LEU A 1 209 ? -7.488 -3.831 26.896 1.00 90.88 209 LEU A CA 1
ATOM 1604 C C . LEU A 1 209 ? -8.258 -3.481 28.170 1.00 90.88 209 LEU A C 1
ATOM 1606 O O . LEU A 1 209 ? -9.269 -4.120 28.456 1.00 90.88 209 LEU A O 1
ATOM 1610 N N . SER A 1 210 ? -7.826 -2.448 28.895 1.00 89.62 210 SER A N 1
ATOM 1611 C CA . SER A 1 210 ? -8.492 -1.990 30.123 1.00 89.62 210 SER A CA 1
ATOM 1612 C C . SER A 1 210 ? -9.915 -1.495 29.858 1.00 89.62 210 SER A C 1
ATOM 1614 O O . SER A 1 210 ? -10.801 -1.688 30.686 1.00 89.62 210 SER A O 1
ATOM 1616 N N . ALA A 1 211 ? -10.155 -0.912 28.682 1.00 89.50 211 ALA A N 1
ATOM 1617 C CA . ALA A 1 211 ? -11.478 -0.499 28.224 1.00 89.50 211 ALA A CA 1
ATOM 1618 C C . ALA A 1 211 ? -12.341 -1.657 27.673 1.00 89.50 211 ALA A C 1
ATOM 1620 O O . ALA A 1 211 ? -13.476 -1.430 27.259 1.00 89.50 211 ALA A O 1
ATOM 1621 N N . GLY A 1 212 ? -11.832 -2.895 27.669 1.00 90.94 212 GLY A N 1
ATOM 1622 C CA . GLY A 1 212 ? -12.586 -4.087 27.275 1.00 90.94 212 GLY A CA 1
ATOM 1623 C C . GLY A 1 212 ? -12.599 -4.388 25.772 1.00 90.94 212 GLY A C 1
ATOM 1624 O O . GLY A 1 212 ? -13.389 -5.217 25.326 1.00 90.94 212 GLY A O 1
ATOM 1625 N N . TYR A 1 213 ? -11.722 -3.774 24.969 1.00 93.25 213 TYR A N 1
ATOM 1626 C CA . TYR A 1 213 ? -11.716 -3.955 23.509 1.00 93.25 213 TYR A CA 1
ATOM 1627 C C . TYR A 1 213 ? -10.882 -5.147 23.007 1.00 93.25 213 TYR A C 1
ATOM 1629 O O . TYR A 1 213 ? -10.774 -5.355 21.798 1.00 93.25 213 TYR A O 1
ATOM 1637 N N . GLY A 1 214 ? -10.314 -5.966 23.897 1.00 90.88 214 GLY A N 1
ATOM 1638 C CA . GLY A 1 214 ? -9.441 -7.087 23.518 1.00 90.88 214 GLY A CA 1
ATOM 1639 C C . GLY A 1 214 ? -10.088 -8.086 22.551 1.00 90.88 214 GLY A C 1
ATOM 1640 O O . GLY A 1 214 ? -9.486 -8.458 21.539 1.00 90.88 214 GLY A O 1
ATOM 1641 N N . ASP A 1 215 ? -11.344 -8.464 22.801 1.00 90.94 215 ASP A N 1
ATOM 1642 C CA . ASP A 1 215 ? -12.072 -9.391 21.928 1.00 90.94 215 ASP A CA 1
ATOM 1643 C C . ASP A 1 215 ? -12.328 -8.793 20.545 1.00 90.94 215 ASP A C 1
ATOM 1645 O O . ASP A 1 215 ? -12.185 -9.478 19.531 1.00 90.94 215 ASP A O 1
ATOM 1649 N N . MET A 1 216 ? -12.669 -7.505 20.487 1.00 93.25 216 MET A N 1
ATOM 1650 C CA . MET A 1 216 ? -12.875 -6.782 19.233 1.00 93.25 216 MET A CA 1
ATOM 1651 C C . MET A 1 216 ? -11.587 -6.740 18.407 1.00 93.25 216 MET A C 1
ATOM 1653 O O . MET A 1 216 ? -11.599 -7.103 17.230 1.00 93.25 216 MET A O 1
ATOM 1657 N N . VAL A 1 217 ? -10.464 -6.377 19.029 1.00 93.50 217 VAL A N 1
ATOM 1658 C CA . VAL A 1 217 ? -9.148 -6.360 18.377 1.00 93.50 217 VAL A CA 1
ATOM 1659 C C . VAL A 1 217 ? -8.796 -7.740 17.818 1.00 93.50 217 VAL A C 1
ATOM 1661 O O . VAL A 1 217 ? -8.370 -7.852 16.668 1.00 93.50 217 VAL A O 1
ATOM 1664 N N . SER A 1 218 ? -9.033 -8.806 18.589 1.00 91.12 218 SER A N 1
ATOM 1665 C CA . SER A 1 218 ? -8.802 -10.186 18.144 1.00 91.12 218 SER A CA 1
ATOM 1666 C C . SER A 1 218 ? -9.679 -10.565 16.944 1.00 91.12 218 SER A C 1
ATOM 1668 O O . SER A 1 218 ? -9.189 -11.164 15.982 1.00 91.12 218 SER A O 1
ATOM 1670 N N . ARG A 1 219 ? -10.966 -10.183 16.950 1.00 93.06 219 ARG A N 1
ATOM 1671 C CA . ARG A 1 219 ? -11.880 -10.406 15.815 1.00 93.06 219 ARG A CA 1
ATOM 1672 C C . ARG A 1 219 ? -11.433 -9.663 14.561 1.00 93.06 219 ARG A C 1
ATOM 1674 O O . ARG A 1 219 ? -11.412 -10.270 13.493 1.00 93.06 219 ARG A O 1
ATOM 1681 N N . ILE A 1 220 ? -11.085 -8.381 14.679 1.00 93.94 220 ILE A N 1
ATOM 1682 C CA . ILE A 1 220 ? -10.605 -7.572 13.550 1.00 93.94 220 ILE A CA 1
ATOM 1683 C C . ILE A 1 220 ? -9.332 -8.181 12.989 1.00 93.94 220 ILE A C 1
ATOM 1685 O O . ILE A 1 220 ? -9.262 -8.444 11.792 1.00 93.94 220 ILE A O 1
ATOM 1689 N N . HIS A 1 221 ? -8.356 -8.489 13.846 1.00 92.50 221 HIS A N 1
ATOM 1690 C CA . HIS A 1 221 ? -7.105 -9.081 13.401 1.00 92.50 221 HIS A CA 1
ATOM 1691 C C . HIS A 1 221 ? -7.345 -10.362 12.594 1.00 92.50 221 HIS A C 1
ATOM 1693 O O . HIS A 1 221 ? -6.763 -10.511 11.523 1.00 92.50 221 HIS A O 1
ATOM 1699 N N . LYS A 1 222 ? -8.231 -11.265 13.035 1.00 92.00 222 LYS A N 1
ATOM 1700 C CA . LYS A 1 222 ? -8.552 -12.502 12.295 1.00 92.00 222 LYS A CA 1
ATOM 1701 C C . LYS A 1 222 ? -9.144 -12.258 10.902 1.00 92.00 222 LYS A C 1
ATOM 1703 O O . LYS A 1 222 ? -8.955 -13.094 10.026 1.00 92.00 222 LYS A O 1
ATOM 1708 N N . GLN A 1 223 ? -9.827 -11.136 10.690 1.00 92.88 223 GLN A N 1
ATOM 1709 C CA . GLN A 1 223 ? -10.404 -10.771 9.392 1.00 92.88 223 GLN A CA 1
ATOM 1710 C C . GLN A 1 223 ? -9.379 -10.151 8.426 1.00 92.88 223 GLN A C 1
ATOM 1712 O O . GLN A 1 223 ? -9.617 -10.129 7.220 1.00 92.88 223 GLN A O 1
ATOM 1717 N N . ILE A 1 224 ? -8.233 -9.664 8.921 1.00 93.50 224 ILE A N 1
ATOM 1718 C CA . ILE A 1 224 ? -7.179 -9.090 8.072 1.00 93.50 224 ILE A CA 1
ATOM 1719 C C . ILE A 1 224 ? -6.363 -10.218 7.409 1.00 93.50 224 ILE A C 1
ATOM 1721 O O . ILE A 1 224 ? -5.779 -11.038 8.132 1.00 93.50 224 ILE A O 1
ATOM 1725 N N . PRO A 1 225 ? -6.212 -10.234 6.067 1.00 90.06 225 PRO A N 1
ATOM 1726 C CA . PRO A 1 225 ? -5.391 -11.230 5.374 1.00 90.06 225 PRO A CA 1
ATOM 1727 C C . PRO A 1 225 ? -3.937 -11.249 5.878 1.00 90.06 225 PRO A C 1
ATOM 1729 O O . PRO A 1 225 ? -3.282 -10.211 5.939 1.00 90.06 225 PRO A O 1
ATOM 1732 N N . LYS A 1 226 ? -3.371 -12.409 6.227 1.00 87.12 226 LYS A N 1
ATOM 1733 C CA . LYS A 1 226 ? -1.989 -12.474 6.764 1.00 87.12 226 LYS A CA 1
ATOM 1734 C C . LYS A 1 226 ? -0.910 -12.414 5.696 1.00 87.12 226 LYS A C 1
ATOM 1736 O O . LYS A 1 226 ? 0.144 -11.822 5.922 1.00 87.12 226 LYS A O 1
ATOM 1741 N N . ALA A 1 227 ? -1.212 -12.954 4.528 1.00 81.38 227 ALA A N 1
ATOM 1742 C CA . ALA A 1 227 ? -0.393 -12.867 3.335 1.00 81.38 227 ALA A CA 1
ATOM 1743 C C . ALA A 1 227 ? -1.307 -12.632 2.133 1.00 81.38 227 ALA A C 1
ATOM 1745 O O . ALA A 1 227 ? -2.429 -13.139 2.093 1.00 81.38 227 ALA A O 1
ATOM 1746 N N . THR A 1 228 ? -0.831 -11.850 1.177 1.00 73.12 228 THR A N 1
ATOM 1747 C CA . THR A 1 228 ? -1.508 -11.595 -0.094 1.00 73.12 228 THR A CA 1
ATOM 1748 C C . THR A 1 228 ? -0.757 -12.288 -1.234 1.00 73.12 228 THR A C 1
ATOM 1750 O O . THR A 1 228 ? 0.391 -12.706 -1.078 1.00 73.12 228 THR A O 1
ATOM 1753 N N . ALA A 1 229 ? -1.423 -12.480 -2.377 1.00 64.62 229 ALA A N 1
ATOM 1754 C CA . ALA A 1 229 ? -0.878 -13.234 -3.515 1.00 64.62 229 ALA A CA 1
ATOM 1755 C C . ALA A 1 229 ? 0.407 -12.618 -4.112 1.00 64.62 229 ALA A C 1
ATOM 1757 O O . ALA A 1 229 ? 1.203 -13.319 -4.726 1.00 64.62 229 ALA A O 1
ATOM 1758 N N . ASP A 1 230 ? 0.620 -11.323 -3.888 1.00 63.25 230 ASP A N 1
ATOM 1759 C CA . ASP A 1 230 ? 1.814 -10.544 -4.235 1.00 63.25 230 ASP A CA 1
ATOM 1760 C C . ASP A 1 230 ? 2.968 -10.699 -3.217 1.00 63.25 230 ASP A C 1
ATOM 1762 O O . ASP A 1 230 ? 3.986 -10.023 -3.324 1.00 63.25 230 ASP A O 1
ATOM 1766 N N . GLY A 1 231 ? 2.831 -11.580 -2.218 1.00 64.88 231 GLY A N 1
ATOM 1767 C CA . GLY A 1 231 ? 3.872 -11.883 -1.232 1.00 64.88 231 GLY A CA 1
ATOM 1768 C C . GLY A 1 231 ? 3.954 -10.902 -0.058 1.00 64.88 231 GLY A C 1
ATOM 1769 O O . GLY A 1 231 ? 4.748 -11.120 0.861 1.00 64.88 231 GLY A O 1
ATOM 1770 N N . ASN A 1 232 ? 3.120 -9.859 -0.036 1.00 74.12 232 ASN A N 1
ATOM 1771 C CA . ASN A 1 232 ? 3.085 -8.902 1.065 1.00 74.12 232 ASN A CA 1
ATOM 1772 C C . ASN A 1 232 ? 2.443 -9.517 2.319 1.00 74.12 232 ASN A C 1
ATOM 1774 O O . ASN A 1 232 ? 1.415 -10.198 2.268 1.00 74.12 232 ASN A O 1
ATOM 1778 N N . ARG A 1 233 ? 3.043 -9.262 3.486 1.00 83.25 233 ARG A N 1
ATOM 1779 C CA . ARG A 1 233 ? 2.579 -9.782 4.782 1.00 83.25 233 ARG A CA 1
ATOM 1780 C C . ARG A 1 233 ? 1.999 -8.668 5.638 1.00 83.25 233 ARG A C 1
ATOM 1782 O O . ARG A 1 233 ? 2.416 -7.519 5.526 1.00 83.25 233 ARG A O 1
ATOM 1789 N N . LEU A 1 234 ? 1.039 -9.022 6.487 1.00 88.44 234 LEU A N 1
ATOM 1790 C CA . LEU A 1 234 ? 0.538 -8.112 7.512 1.00 88.44 234 LEU A CA 1
ATOM 1791 C C . LEU A 1 234 ? 1.665 -7.796 8.501 1.00 88.44 234 LEU A C 1
ATOM 1793 O O . LEU A 1 234 ? 2.282 -8.711 9.045 1.00 88.44 234 LEU A O 1
ATOM 1797 N N . GLN A 1 235 ? 1.899 -6.513 8.749 1.00 89.94 235 GLN A N 1
ATOM 1798 C CA . GLN A 1 235 ? 2.739 -6.024 9.832 1.00 89.94 235 GLN A CA 1
ATOM 1799 C C . GLN A 1 235 ? 1.837 -5.535 10.960 1.00 89.94 235 GLN A C 1
ATOM 1801 O O . GLN A 1 235 ? 0.966 -4.690 10.745 1.00 89.94 235 GLN A O 1
ATOM 1806 N N . MET A 1 236 ? 2.039 -6.082 12.155 1.00 89.75 236 MET A N 1
ATOM 1807 C CA . MET A 1 236 ? 1.331 -5.660 13.357 1.00 89.75 236 MET A CA 1
ATOM 1808 C C . MET A 1 236 ? 2.293 -4.911 14.273 1.00 89.75 236 MET A C 1
ATOM 1810 O O . MET A 1 236 ? 3.379 -5.409 14.565 1.00 89.75 236 MET A O 1
ATOM 1814 N N . ILE A 1 237 ? 1.893 -3.721 14.714 1.00 90.88 237 ILE A N 1
ATOM 1815 C CA . ILE A 1 237 ? 2.658 -2.875 15.630 1.00 90.88 237 ILE A CA 1
ATOM 1816 C C . ILE A 1 237 ? 1.806 -2.675 16.879 1.00 90.88 237 ILE A C 1
ATOM 1818 O O . ILE A 1 237 ? 0.638 -2.308 16.785 1.00 90.88 237 ILE A O 1
ATOM 1822 N N . VAL A 1 238 ? 2.385 -2.938 18.047 1.00 90.06 238 VAL A N 1
ATOM 1823 C CA . VAL A 1 238 ? 1.715 -2.765 19.338 1.00 90.06 238 VAL A CA 1
ATOM 1824 C C . VAL A 1 238 ? 2.559 -1.827 20.186 1.00 90.06 238 VAL A C 1
ATOM 1826 O O . VAL A 1 238 ? 3.690 -2.164 20.539 1.00 90.06 238 VAL A O 1
ATOM 1829 N N . CYS A 1 239 ? 1.999 -0.667 20.508 1.00 89.12 239 CYS A N 1
ATOM 1830 C CA . CYS A 1 239 ? 2.580 0.316 21.408 1.00 89.12 239 CYS A CA 1
ATOM 1831 C C . CYS A 1 239 ? 1.833 0.252 22.744 1.00 89.12 239 CYS A C 1
ATOM 1833 O O . CYS A 1 239 ? 0.606 0.179 22.790 1.00 89.12 239 CYS A O 1
ATOM 1835 N N . SER A 1 240 ? 2.569 0.201 23.851 1.00 86.62 240 SER A N 1
ATOM 1836 C CA . SER A 1 240 ? 1.983 0.154 25.191 1.00 86.62 240 SER A CA 1
ATOM 1837 C C . SER A 1 240 ? 2.990 0.637 26.223 1.00 86.62 240 SER A C 1
ATOM 1839 O O . SER A 1 240 ? 4.172 0.292 26.148 1.00 86.62 240 SER A O 1
ATOM 1841 N N . ALA A 1 241 ? 2.514 1.398 27.209 1.00 81.44 241 ALA A N 1
ATOM 1842 C CA . ALA A 1 241 ? 3.339 1.845 28.326 1.00 81.44 241 ALA A CA 1
ATOM 1843 C C . ALA A 1 241 ? 3.632 0.703 29.317 1.00 81.44 241 ALA A C 1
ATOM 1845 O O . ALA A 1 241 ? 4.673 0.702 29.977 1.00 81.44 241 ALA A O 1
ATOM 1846 N N . THR A 1 242 ? 2.747 -0.298 29.410 1.00 77.19 242 THR A N 1
ATOM 1847 C CA . THR A 1 242 ? 2.832 -1.384 30.398 1.00 77.19 242 THR A CA 1
ATOM 1848 C C . THR A 1 242 ? 3.020 -2.766 29.758 1.00 77.19 242 THR A C 1
ATOM 1850 O O . THR A 1 242 ? 2.170 -3.655 29.796 1.00 77.19 242 THR A O 1
ATOM 1853 N N . LEU A 1 243 ? 4.230 -3.026 29.253 1.00 65.88 243 LEU A N 1
ATOM 1854 C CA . LEU A 1 243 ? 4.609 -4.321 28.657 1.00 65.88 243 LEU A CA 1
ATOM 1855 C C . LEU A 1 243 ? 4.599 -5.518 29.633 1.00 65.88 243 LEU A C 1
ATOM 1857 O O . LEU A 1 243 ? 4.785 -6.660 29.212 1.00 65.88 243 LEU A O 1
ATOM 1861 N N . HIS A 1 244 ? 4.406 -5.296 30.936 1.00 62.88 244 HIS A N 1
ATOM 1862 C CA . HIS A 1 244 ? 4.341 -6.363 31.941 1.00 62.88 244 HIS A CA 1
ATOM 1863 C C . HIS A 1 244 ? 2.990 -7.087 31.981 1.00 62.88 244 HIS A C 1
ATOM 1865 O O . HIS A 1 244 ? 2.919 -8.181 32.544 1.00 62.88 244 HIS A O 1
ATOM 1871 N N . SER A 1 245 ? 1.945 -6.530 31.362 1.00 69.44 245 SER A N 1
ATOM 1872 C CA . SER A 1 245 ? 0.645 -7.191 31.274 1.00 69.44 245 SER A CA 1
ATOM 1873 C C . SER A 1 245 ? 0.742 -8.468 30.433 1.00 69.44 245 SER A C 1
ATOM 1875 O O . SER A 1 245 ? 1.120 -8.446 29.257 1.00 69.44 245 SER A O 1
ATOM 1877 N N . MET A 1 246 ? 0.388 -9.605 31.042 1.00 69.81 246 MET A N 1
ATOM 1878 C CA . MET A 1 246 ? 0.302 -10.898 30.354 1.00 69.81 246 MET A CA 1
ATOM 1879 C C . MET A 1 246 ? -0.654 -10.839 29.160 1.00 69.81 246 MET A C 1
ATOM 1881 O O . MET A 1 246 ? -0.423 -11.531 28.172 1.00 69.81 246 MET A O 1
ATOM 1885 N N . ASP A 1 247 ? -1.685 -10.000 29.220 1.00 72.56 247 ASP A N 1
ATOM 1886 C CA . ASP A 1 247 ? -2.689 -9.897 28.165 1.00 72.56 247 ASP A CA 1
ATOM 1887 C C . ASP A 1 247 ? -2.167 -9.117 26.954 1.00 72.56 247 ASP A C 1
ATOM 1889 O O . ASP A 1 247 ? -2.381 -9.553 25.824 1.00 72.56 247 ASP A O 1
ATOM 1893 N N . VAL A 1 248 ? -1.365 -8.063 27.167 1.00 72.06 248 VAL A N 1
ATOM 1894 C CA . VAL A 1 248 ? -0.647 -7.367 26.078 1.00 72.06 248 VAL A CA 1
ATOM 1895 C C . VAL A 1 248 ? 0.337 -8.324 25.402 1.00 72.06 248 VAL A C 1
ATOM 1897 O O . VAL A 1 248 ? 0.366 -8.430 24.175 1.00 72.06 248 VAL A O 1
ATOM 1900 N N . LYS A 1 249 ? 1.101 -9.094 26.190 1.00 70.62 249 LYS A N 1
ATOM 1901 C CA . LYS A 1 249 ? 2.026 -10.104 25.649 1.00 70.62 249 LYS A CA 1
ATOM 1902 C C . LYS A 1 249 ? 1.297 -11.198 24.880 1.00 70.62 249 LYS A C 1
ATOM 1904 O O . LYS A 1 249 ? 1.740 -11.578 23.802 1.00 70.62 249 LYS A O 1
ATOM 1909 N N . ARG A 1 250 ? 0.180 -11.706 25.404 1.00 72.94 250 ARG A N 1
ATOM 1910 C CA . ARG A 1 250 ? -0.648 -12.696 24.705 1.00 72.94 250 ARG A CA 1
ATOM 1911 C C . ARG A 1 250 ? -1.180 -12.131 23.403 1.00 72.94 250 ARG A C 1
ATOM 1913 O O . ARG A 1 250 ? -1.123 -12.835 22.404 1.00 72.94 250 ARG A O 1
ATOM 1920 N N . LEU A 1 251 ? -1.642 -10.886 23.379 1.00 71.44 251 LEU A N 1
ATOM 1921 C CA . LEU A 1 251 ? -2.133 -10.254 22.160 1.00 71.44 251 LEU A CA 1
ATOM 1922 C C . LEU A 1 251 ? -1.014 -10.072 21.124 1.00 71.44 251 LEU A C 1
ATOM 1924 O O . LEU A 1 251 ? -1.225 -10.375 19.958 1.00 71.44 251 LEU A O 1
ATOM 1928 N N . ALA A 1 252 ? 0.194 -9.689 21.542 1.00 67.50 252 ALA A N 1
ATOM 1929 C CA . ALA A 1 252 ? 1.342 -9.577 20.643 1.00 67.50 252 ALA A CA 1
ATOM 1930 C C . ALA A 1 252 ? 1.842 -10.942 20.121 1.00 67.50 252 ALA A C 1
ATOM 1932 O O . ALA A 1 252 ? 2.200 -11.065 18.955 1.00 67.50 252 ALA A O 1
ATOM 1933 N N . VAL A 1 253 ? 1.859 -11.979 20.966 1.00 64.94 253 VAL A N 1
ATOM 1934 C CA . VAL A 1 253 ? 2.430 -13.300 20.635 1.00 64.94 253 VAL A CA 1
ATOM 1935 C C . VAL A 1 253 ? 1.431 -14.211 19.918 1.00 64.94 253 VAL A C 1
ATOM 1937 O O . VAL A 1 253 ? 1.799 -14.878 18.957 1.00 64.94 253 VAL A O 1
ATOM 1940 N N . SER A 1 254 ? 0.164 -14.240 20.345 1.00 57.09 254 SER A N 1
ATOM 1941 C CA . SER A 1 254 ? -0.871 -15.106 19.745 1.00 57.09 254 SER A CA 1
ATOM 1942 C C . SER A 1 254 ? -1.293 -14.677 18.341 1.00 57.09 254 SER A C 1
ATOM 1944 O O . SER A 1 254 ? -1.922 -15.458 17.637 1.00 57.09 254 SER A O 1
ATOM 1946 N N . GLN A 1 255 ? -0.959 -13.446 17.952 1.00 53.91 255 GLN A N 1
ATOM 1947 C CA . GLN A 1 255 ? -1.304 -12.857 16.660 1.00 53.91 255 GLN A CA 1
ATOM 1948 C C . GLN A 1 255 ? -0.096 -12.792 15.702 1.00 53.91 255 GLN A C 1
ATOM 1950 O O . GLN A 1 255 ? -0.264 -12.451 14.532 1.00 53.91 255 GLN A O 1
ATOM 1955 N N . ALA A 1 256 ? 1.109 -13.122 16.190 1.00 43.22 256 ALA A N 1
ATOM 1956 C CA . ALA A 1 256 ? 2.353 -13.182 15.417 1.00 43.22 256 ALA A CA 1
ATOM 1957 C C . ALA A 1 256 ? 2.680 -14.591 14.871 1.00 43.22 256 ALA A C 1
ATOM 1959 O O . ALA A 1 256 ? 3.623 -14.733 14.088 1.00 43.22 256 ALA A O 1
ATOM 1960 N N . LEU A 1 257 ? 1.909 -15.608 15.277 1.00 34.25 257 LEU A N 1
ATOM 1961 C CA . LEU A 1 257 ? 1.925 -16.983 14.757 1.00 34.25 257 LEU A CA 1
ATOM 1962 C C . LEU A 1 257 ? 0.739 -17.208 13.812 1.00 34.25 257 LEU A C 1
ATOM 1964 O O . LEU A 1 257 ? 0.929 -17.957 12.828 1.00 34.25 257 LEU A O 1
#

Solvent-accessible surface area (backbone atoms only — not comparable to full-atom values): 15146 Å² total; per-residue (Å²): 134,91,76,66,96,51,76,5,43,43,93,90,38,75,29,76,45,58,81,10,28,35,25,42,58,72,41,76,44,86,65,57,68,61,56,58,94,90,63,48,75,48,82,45,77,41,78,87,82,32,32,34,32,46,25,51,73,67,48,71,58,54,84,75,45,76,56,55,75,89,52,69,66,45,92,80,75,96,78,87,77,80,76,98,69,85,86,81,89,76,51,52,90,53,89,60,96,55,67,75,66,92,92,68,75,41,65,71,67,55,74,73,84,68,54,38,56,28,22,26,36,29,41,38,38,23,70,40,65,70,54,25,53,51,56,47,53,50,50,61,60,58,37,76,79,37,80,83,74,53,78,38,72,45,75,42,48,72,97,55,64,63,65,60,51,48,53,48,30,59,73,24,23,31,34,36,31,20,21,62,70,44,44,51,54,32,42,76,69,65,64,36,44,44,83,50,33,36,34,43,35,33,41,47,40,59,55,28,44,72,73,64,42,50,64,58,54,53,54,52,53,72,63,34,50,60,62,48,96,73,70,51,55,50,45,76,46,80,41,54,93,60,78,82,41,66,64,60,47,44,57,60,54,72,70,73,113

Radius of gyration: 24.43 Å; Cα contacts (8 Å, |Δi|>4): 402; chains: 1; bounding box: 56×36×65 Å

Foldseek 3Di:
DPDDLDAQQEQLGWDQDQCCWIHHVNDTHHQGHHDDPPKDKDWDQDLPQQFTWIDIQQHTRDTDDRHPPVCSLPDDDDDDHDDPDDDDDDQPPDDDSHDDDPPDDRNVRPDQPFFDQLEAQAEEEDADLVVLVVVQVVLVVVLVPPVRPRFFEAEQEPPDDPVVRLVSSRNGGHYYRYYQVRVLVCVVVVSHAQANHQEYEYAQVVSCVVVPCLVVSVVSLVRHDQADPSGRGRDYYYHHPCPVDPSSVCSVPVSVD

Mean predicted aligned error: 13.38 Å

pLDDT: mean 87.44, std 12.16, range [34.25, 98.5]